Protein AF-A0A6N4RBB1-F1 (afdb_monomer)

Radius of gyration: 18.48 Å; Cα contacts (8 Å, |Δi|>4): 339; chains: 1; bounding box: 42×43×57 Å

Sequence (209 aa):
MWRVLALTVLVAGLLPVAWGQAQSQSKAVTEIETVIAAQKDKVGAILLQQQRSLADGCGTLAILMPSAVTVYEPLQMQSGKPVKGSWQVRYAVDACGMAQLRNIAMDVVNGNIALAEMVPGDTLTDRALQKDVLKSFDMAAEVAMPKCVGNPVIRETRVQIHPNGADDVWQELWIGRMCGRDVGQIVKFMPNAKGTTFRMSLPKATLAK

Structure (mmCIF, N/CA/C/O backbone):
data_AF-A0A6N4RBB1-F1
#
_entry.id   AF-A0A6N4RBB1-F1
#
loop_
_atom_site.group_PDB
_atom_site.id
_atom_site.type_symbol
_atom_site.label_atom_id
_atom_site.label_alt_id
_atom_site.label_comp_id
_atom_site.label_asym_id
_atom_site.label_entity_id
_atom_site.label_seq_id
_atom_site.pdbx_PDB_ins_code
_atom_site.Cartn_x
_atom_site.Cartn_y
_atom_site.Cartn_z
_atom_site.occupancy
_atom_site.B_iso_or_equiv
_atom_site.auth_seq_id
_atom_site.auth_comp_id
_atom_site.auth_asym_id
_atom_site.auth_atom_id
_atom_site.pdbx_PDB_model_num
ATOM 1 N N . MET A 1 1 ? 10.629 -18.645 23.504 1.00 31.22 1 MET A N 1
ATOM 2 C CA . MET A 1 1 ? 10.776 -17.290 24.082 1.00 31.22 1 MET A CA 1
ATOM 3 C C . MET A 1 1 ? 10.219 -16.277 23.087 1.00 31.22 1 MET A C 1
ATOM 5 O O . MET A 1 1 ? 10.915 -15.919 22.149 1.00 31.22 1 MET A O 1
ATOM 9 N N . TRP A 1 2 ? 8.954 -15.874 23.231 1.00 28.80 2 TRP A N 1
ATOM 10 C CA . TRP A 1 2 ? 8.370 -14.794 22.427 1.00 28.80 2 TRP A CA 1
ATOM 11 C C . TRP A 1 2 ? 8.743 -13.450 23.054 1.00 28.80 2 TRP A C 1
ATOM 13 O O . TRP A 1 2 ? 8.366 -13.171 24.189 1.00 28.80 2 TRP A O 1
ATOM 23 N N . ARG A 1 3 ? 9.516 -12.634 22.334 1.00 31.08 3 ARG A N 1
ATOM 24 C CA . ARG A 1 3 ? 9.723 -11.226 22.678 1.00 31.08 3 ARG A CA 1
ATOM 25 C C . ARG A 1 3 ? 8.557 -10.438 22.086 1.00 31.08 3 ARG A C 1
ATOM 27 O O . ARG A 1 3 ? 8.411 -10.401 20.869 1.00 31.08 3 ARG A O 1
ATOM 34 N N . VAL A 1 4 ? 7.733 -9.836 22.939 1.00 30.70 4 VAL A N 1
ATOM 35 C CA . VAL A 1 4 ? 6.752 -8.821 22.534 1.00 30.70 4 VAL A CA 1
ATOM 36 C C . VAL A 1 4 ? 7.553 -7.577 22.141 1.00 30.70 4 VAL A C 1
ATOM 38 O O . VAL A 1 4 ? 8.055 -6.863 23.004 1.00 30.70 4 VAL A O 1
ATOM 41 N N . LEU A 1 5 ? 7.771 -7.376 20.842 1.00 38.72 5 LEU A N 1
ATOM 42 C CA . LEU A 1 5 ? 8.307 -6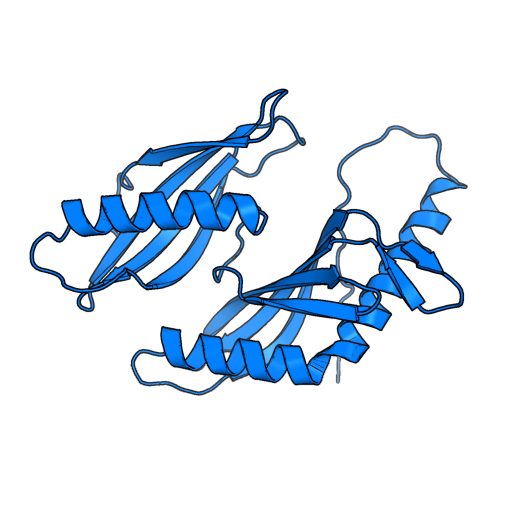.127 20.302 1.00 38.72 5 LEU A CA 1
ATOM 43 C C . LEU A 1 5 ? 7.133 -5.162 20.129 1.00 38.72 5 LEU A C 1
ATOM 45 O O . LEU A 1 5 ? 6.159 -5.489 19.454 1.00 38.72 5 LEU A O 1
ATOM 49 N N . ALA A 1 6 ? 7.215 -4.015 20.801 1.00 38.62 6 ALA A N 1
ATOM 50 C CA . ALA A 1 6 ? 6.197 -2.974 20.780 1.00 38.62 6 ALA A CA 1
ATOM 51 C C . ALA A 1 6 ? 5.963 -2.467 19.347 1.00 38.62 6 ALA A C 1
ATOM 53 O O . ALA A 1 6 ? 6.915 -2.170 18.626 1.00 38.62 6 ALA A O 1
ATOM 54 N N . LEU A 1 7 ? 4.693 -2.372 18.950 1.00 43.97 7 LEU A N 1
ATOM 55 C CA . LEU A 1 7 ? 4.271 -1.735 17.709 1.00 43.97 7 LEU A CA 1
ATOM 56 C C . LEU A 1 7 ? 4.562 -0.229 17.821 1.00 43.97 7 LEU A C 1
ATOM 58 O O . LEU A 1 7 ? 3.990 0.459 18.665 1.00 43.97 7 LEU A O 1
ATOM 62 N N . THR A 1 8 ? 5.471 0.294 17.000 1.00 44.62 8 THR A N 1
ATOM 63 C CA . THR A 1 8 ? 5.779 1.729 16.990 1.00 44.62 8 THR A CA 1
ATOM 64 C C . THR A 1 8 ? 4.749 2.461 16.133 1.00 44.62 8 THR A C 1
ATOM 66 O O . THR A 1 8 ? 4.789 2.391 14.906 1.00 44.62 8 THR A O 1
ATOM 69 N N . VAL A 1 9 ? 3.827 3.183 16.769 1.00 46.50 9 VAL A N 1
ATOM 70 C CA . VAL A 1 9 ? 2.926 4.126 16.091 1.00 46.50 9 VAL A CA 1
ATOM 71 C C . VAL A 1 9 ? 3.652 5.469 15.963 1.00 46.50 9 VAL A C 1
ATOM 73 O O . VAL A 1 9 ? 3.905 6.139 16.961 1.00 46.50 9 VAL A O 1
ATOM 76 N N . LEU A 1 10 ? 4.025 5.862 14.742 1.00 40.72 10 LEU A N 1
ATOM 77 C CA . LEU A 1 10 ? 4.606 7.179 14.454 1.00 40.72 10 LEU A CA 1
ATOM 78 C C . LEU A 1 10 ? 3.476 8.196 14.237 1.00 40.72 10 LEU A C 1
ATOM 80 O O . LEU A 1 10 ? 2.803 8.168 13.210 1.00 40.72 10 LEU A O 1
ATOM 84 N N . VAL A 1 11 ? 3.281 9.100 15.201 1.00 42.84 11 VAL A N 1
ATOM 85 C CA . VAL A 1 11 ? 2.416 10.284 15.071 1.00 42.84 11 VAL A CA 1
ATOM 86 C C . VAL A 1 11 ? 3.324 11.506 14.935 1.00 42.84 11 VAL A C 1
ATOM 88 O O . VAL A 1 11 ? 4.042 11.850 15.872 1.00 42.84 11 VAL A O 1
ATOM 91 N N . ALA A 1 12 ? 3.345 12.147 13.767 1.00 48.06 12 ALA A N 1
ATOM 92 C CA . ALA A 1 12 ? 4.183 13.318 13.526 1.00 48.06 12 ALA A CA 1
ATOM 93 C C . ALA A 1 12 ? 3.495 14.616 13.999 1.00 48.06 12 ALA A C 1
ATOM 95 O O . ALA A 1 12 ? 2.491 15.028 13.427 1.00 48.06 12 ALA A O 1
ATOM 96 N N . GLY A 1 13 ? 4.096 15.264 15.008 1.00 41.16 13 GLY A N 1
ATOM 97 C CA . GLY A 1 13 ? 4.007 16.705 15.295 1.00 41.16 13 GLY A CA 1
ATOM 98 C C . GLY A 1 13 ? 2.936 17.173 16.293 1.00 41.16 13 GLY A C 1
ATOM 99 O O . GLY A 1 13 ? 1.755 17.103 15.982 1.00 41.16 13 GLY A O 1
ATOM 100 N N . LEU A 1 14 ? 3.366 17.721 17.449 1.00 39.97 14 LEU A N 1
ATOM 101 C CA . LEU A 1 14 ? 2.859 18.951 18.107 1.00 39.97 14 LEU A CA 1
ATOM 102 C C . LEU A 1 14 ? 3.633 19.265 19.419 1.00 39.97 14 LEU A C 1
ATOM 104 O O . LEU A 1 14 ? 4.056 18.371 20.147 1.00 39.97 14 LEU A O 1
ATOM 108 N N . LEU A 1 15 ? 3.833 20.564 19.675 1.00 38.69 15 LEU A N 1
ATOM 109 C CA . LEU A 1 15 ? 4.527 21.210 20.809 1.00 38.69 15 LEU A CA 1
ATOM 110 C C . LEU A 1 15 ? 3.851 20.963 22.191 1.00 38.69 15 LEU A C 1
ATOM 112 O O . LEU A 1 15 ? 2.716 20.489 22.235 1.00 38.69 15 LEU A O 1
ATOM 116 N N . PRO A 1 16 ? 4.512 21.266 23.336 1.00 43.38 16 PRO A N 1
ATOM 117 C CA . PRO A 1 16 ? 4.163 20.707 24.645 1.00 43.38 16 PRO A CA 1
ATOM 118 C C . PRO A 1 16 ? 2.916 21.349 25.270 1.00 43.38 16 PRO A C 1
ATOM 120 O O . PRO A 1 16 ? 2.999 22.355 25.968 1.00 43.38 16 PRO A O 1
ATOM 123 N N . VAL A 1 17 ? 1.759 20.711 25.082 1.00 50.19 17 VAL A N 1
ATOM 124 C CA . VAL A 1 17 ? 0.552 20.904 25.906 1.00 50.19 17 VAL A CA 1
ATOM 125 C C . VAL A 1 17 ? -0.136 19.544 26.105 1.00 50.19 17 VAL A C 1
ATOM 127 O O . VAL A 1 17 ? -1.205 19.305 25.560 1.00 50.19 17 VAL A O 1
ATOM 130 N N . ALA A 1 18 ? 0.477 18.575 26.796 1.00 47.22 18 ALA A N 1
ATOM 131 C CA . ALA A 1 18 ? -0.032 17.200 26.683 1.00 47.22 18 ALA A CA 1
ATOM 132 C C . ALA A 1 18 ? 0.195 16.297 27.903 1.00 47.22 18 ALA A C 1
ATOM 134 O O . ALA A 1 18 ? 1.038 15.410 27.877 1.00 47.22 18 ALA A O 1
ATOM 135 N N . TRP A 1 19 ? -0.648 16.434 28.930 1.00 50.22 19 TRP A N 1
ATOM 136 C CA . TRP A 1 19 ? -0.983 15.281 29.789 1.00 50.22 19 TRP A CA 1
ATOM 137 C C . TRP A 1 19 ? -2.343 14.663 29.413 1.00 50.22 19 TRP A C 1
ATOM 139 O O . TRP A 1 19 ? -2.537 13.465 29.582 1.00 50.22 19 TRP A O 1
ATOM 149 N N . GLY A 1 20 ? -3.257 15.433 28.802 1.00 45.34 20 GLY A N 1
ATOM 150 C CA . GLY A 1 20 ? -4.562 14.930 28.340 1.00 45.34 20 GLY A CA 1
ATOM 151 C C . GLY A 1 20 ? -4.555 14.243 26.964 1.00 45.34 20 GLY A C 1
ATOM 152 O O . GLY A 1 20 ? -5.362 13.352 26.723 1.00 45.34 20 GLY A O 1
ATOM 153 N N . GLN A 1 21 ? -3.638 14.609 26.059 1.00 53.00 21 GLN A N 1
ATOM 154 C CA . GLN A 1 21 ? -3.610 14.066 24.687 1.00 53.00 21 GLN A CA 1
ATOM 155 C C . GLN A 1 21 ? -2.927 12.692 24.579 1.00 53.00 21 GLN A C 1
ATOM 157 O O . GLN A 1 21 ? -3.218 11.933 23.657 1.00 53.00 21 GLN A O 1
ATOM 162 N N . ALA A 1 22 ? -2.074 12.326 25.541 1.00 53.75 22 ALA A N 1
ATOM 163 C CA . ALA A 1 22 ? -1.422 11.016 25.554 1.00 53.75 22 ALA A CA 1
ATOM 164 C C . ALA A 1 22 ? -2.418 9.870 25.835 1.00 53.75 22 ALA A C 1
ATOM 166 O O . ALA A 1 22 ? -2.282 8.777 25.287 1.00 53.75 22 ALA A O 1
ATOM 167 N N . GLN A 1 23 ? -3.451 10.118 26.653 1.00 60.72 23 GLN A N 1
ATOM 168 C CA . GLN A 1 23 ? -4.452 9.102 27.010 1.00 60.72 23 GLN A CA 1
ATOM 169 C C . GLN A 1 23 ? -5.459 8.817 25.885 1.00 60.72 23 GLN A C 1
ATOM 171 O O . GLN A 1 23 ? -5.934 7.690 25.759 1.00 60.72 23 GLN A O 1
ATOM 176 N N . SER A 1 24 ? -5.800 9.808 25.056 1.00 59.44 24 SER A N 1
ATOM 177 C CA . SER A 1 24 ? -6.740 9.598 23.946 1.00 59.44 24 SER A CA 1
ATOM 178 C C . SER A 1 24 ? -6.098 8.844 22.780 1.00 59.44 24 SER A C 1
ATOM 180 O O . SER A 1 24 ? -6.743 7.980 22.186 1.00 59.44 24 SER A O 1
ATOM 182 N N . GLN A 1 25 ? -4.818 9.108 22.494 1.00 65.25 25 GLN A N 1
ATOM 183 C CA . GLN A 1 25 ? -4.072 8.389 21.459 1.00 65.25 25 GLN A CA 1
ATOM 184 C C . GLN A 1 25 ? -3.868 6.912 21.815 1.00 65.25 25 GLN A C 1
ATOM 186 O O . GLN A 1 25 ? -4.078 6.051 20.962 1.00 65.25 25 GLN A O 1
ATOM 191 N N . SER A 1 26 ? -3.541 6.589 23.072 1.00 74.00 26 SER A N 1
ATOM 192 C CA . SER A 1 26 ? -3.346 5.192 23.489 1.00 74.00 26 SER A CA 1
ATOM 193 C C . SER A 1 26 ? -4.631 4.364 23.397 1.00 74.00 26 SER A C 1
ATOM 195 O O . SER A 1 26 ? -4.599 3.208 22.968 1.00 74.00 26 SER A O 1
ATOM 197 N N . LYS A 1 27 ? -5.783 4.965 23.728 1.00 84.00 27 LYS A N 1
ATOM 198 C CA . LYS A 1 27 ? -7.086 4.306 23.599 1.00 84.00 27 LYS A CA 1
ATOM 199 C C . LYS A 1 27 ? -7.422 3.983 22.140 1.00 84.00 27 LYS A C 1
ATOM 201 O O . LYS A 1 27 ? -7.767 2.843 21.848 1.00 84.00 27 LYS A O 1
ATOM 206 N N . ALA A 1 28 ? -7.284 4.953 21.234 1.00 83.69 28 ALA A N 1
ATOM 207 C CA . ALA A 1 28 ? -7.591 4.753 19.815 1.00 83.69 28 ALA A CA 1
ATOM 208 C C . ALA A 1 28 ? -6.707 3.665 19.178 1.00 83.69 28 ALA A C 1
ATOM 210 O O . ALA A 1 28 ? -7.202 2.829 18.425 1.00 83.69 28 ALA A O 1
ATOM 211 N N . VAL A 1 29 ? -5.416 3.632 19.527 1.00 85.19 29 VAL A N 1
ATOM 212 C CA . VAL A 1 29 ? -4.492 2.577 19.079 1.00 85.19 29 VAL A CA 1
ATOM 213 C C . VAL A 1 29 ? -4.941 1.205 19.587 1.00 85.19 29 VAL A C 1
ATOM 215 O O . VAL A 1 29 ? -5.052 0.276 18.793 1.00 85.19 29 VAL A O 1
ATOM 218 N N . THR A 1 30 ? -5.292 1.090 20.871 1.00 89.88 30 THR A N 1
ATOM 219 C CA . THR A 1 30 ? -5.755 -0.177 21.470 1.00 89.88 30 THR A CA 1
ATOM 220 C C . THR A 1 30 ? -7.043 -0.692 20.806 1.00 89.88 30 THR A C 1
ATOM 222 O O . THR A 1 30 ? -7.205 -1.892 20.568 1.00 89.88 30 THR A O 1
ATOM 225 N N . GLU A 1 31 ? -7.977 0.206 20.477 1.00 93.69 31 GLU A N 1
ATOM 226 C CA . GLU A 1 31 ? -9.211 -0.149 19.767 1.00 93.69 31 GLU A CA 1
ATOM 227 C C . GLU A 1 31 ? -8.918 -0.639 18.342 1.00 93.69 31 GLU A C 1
ATOM 229 O O . GLU A 1 31 ? -9.445 -1.677 17.934 1.00 93.69 31 GLU A O 1
ATOM 234 N N . ILE A 1 32 ? -8.027 0.038 17.609 1.00 94.38 32 ILE A N 1
ATOM 235 C CA . ILE A 1 32 ? -7.599 -0.396 16.273 1.00 94.38 32 ILE A CA 1
ATOM 236 C C . ILE A 1 32 ? -6.919 -1.768 16.342 1.00 94.38 32 ILE A C 1
ATOM 238 O O . ILE A 1 32 ? -7.273 -2.658 15.572 1.00 94.38 32 ILE A O 1
ATOM 242 N N . GLU A 1 33 ? -6.002 -1.986 17.285 1.00 93.81 33 GLU A N 1
ATOM 243 C CA . GLU A 1 33 ? -5.345 -3.284 17.486 1.00 93.81 33 GLU A CA 1
ATOM 244 C C . GLU A 1 33 ? -6.357 -4.404 17.760 1.00 93.81 33 GLU A C 1
ATOM 246 O O . GLU A 1 33 ? -6.250 -5.494 17.192 1.00 93.81 33 GLU A O 1
ATOM 251 N N . THR A 1 34 ? -7.388 -4.122 18.563 1.00 94.56 34 THR A N 1
ATOM 252 C CA . THR A 1 34 ? -8.478 -5.068 18.841 1.00 94.56 34 THR A CA 1
ATOM 253 C C . THR A 1 34 ? -9.256 -5.413 17.569 1.00 94.56 34 THR A C 1
ATOM 255 O O . THR A 1 34 ? -9.521 -6.587 17.295 1.00 94.56 34 THR A O 1
ATOM 258 N N . VAL A 1 35 ? -9.591 -4.409 16.751 1.00 95.88 35 VAL A N 1
ATOM 259 C CA . VAL A 1 35 ? -10.280 -4.617 15.470 1.00 95.88 35 VAL A CA 1
ATOM 260 C C . VAL A 1 35 ? -9.410 -5.418 14.495 1.00 95.88 35 VAL A C 1
ATOM 262 O O . VAL A 1 35 ? -9.910 -6.347 13.859 1.00 95.88 35 VAL A O 1
ATOM 265 N N . ILE A 1 36 ? -8.111 -5.115 14.409 1.00 95.75 36 ILE A N 1
ATOM 266 C CA . ILE A 1 36 ? -7.146 -5.837 13.566 1.00 95.75 36 ILE A CA 1
ATOM 267 C C . ILE A 1 36 ? -7.064 -7.306 13.983 1.00 95.75 36 ILE A C 1
ATOM 269 O O . ILE A 1 36 ? -7.153 -8.193 13.130 1.00 95.75 36 ILE A O 1
ATOM 273 N N . ALA A 1 37 ? -6.932 -7.579 15.284 1.00 95.19 37 ALA A N 1
ATOM 274 C CA . ALA A 1 37 ? -6.866 -8.939 15.811 1.00 95.19 37 ALA A CA 1
ATOM 275 C C . ALA A 1 37 ? -8.120 -9.750 15.446 1.00 95.19 37 ALA A C 1
ATOM 277 O O . ALA A 1 37 ? -8.009 -10.909 15.042 1.00 95.19 37 ALA A O 1
ATOM 278 N N . ALA A 1 38 ? -9.300 -9.123 15.491 1.00 96.19 38 ALA A N 1
ATOM 279 C CA . ALA A 1 38 ? -10.562 -9.749 15.102 1.00 96.19 38 ALA A CA 1
ATOM 280 C C . ALA A 1 38 ? -10.665 -10.075 13.596 1.00 96.19 38 ALA A C 1
ATOM 282 O O . ALA A 1 38 ? -11.499 -10.892 13.210 1.00 96.19 38 ALA A O 1
ATOM 283 N N . GLN A 1 39 ? -9.839 -9.467 12.732 1.00 96.94 39 GLN A N 1
ATOM 284 C CA . GLN A 1 39 ? -9.819 -9.743 11.286 1.00 96.94 39 GLN A CA 1
ATOM 285 C C . GLN A 1 39 ? -8.698 -10.703 10.846 1.00 96.94 39 GLN A C 1
ATOM 287 O O . GLN A 1 39 ? -8.537 -10.924 9.642 1.00 96.94 39 GLN A O 1
ATOM 292 N N . LYS A 1 40 ? -7.932 -11.288 11.779 1.00 95.69 40 LYS A N 1
ATOM 293 C CA . LYS A 1 40 ? -6.716 -12.070 11.484 1.00 95.69 40 LYS A CA 1
ATOM 294 C C . LYS A 1 40 ? -6.904 -13.137 10.400 1.00 95.69 40 LYS A C 1
ATOM 296 O O . LYS A 1 40 ? -6.085 -13.209 9.487 1.00 95.69 40 LYS A O 1
ATOM 301 N N . ASP A 1 41 ? -7.974 -13.926 10.461 1.00 95.56 41 ASP A N 1
ATOM 302 C CA . ASP A 1 41 ? -8.188 -15.025 9.509 1.00 95.56 41 ASP A CA 1
ATOM 303 C C . ASP A 1 41 ? -8.477 -14.517 8.090 1.00 95.56 41 ASP A C 1
ATOM 305 O O . ASP A 1 41 ? -7.935 -15.034 7.111 1.00 95.56 41 ASP A O 1
ATOM 309 N N . LYS A 1 42 ? -9.275 -13.447 7.965 1.00 96.88 42 LYS A N 1
ATOM 310 C CA . LYS A 1 42 ? -9.572 -12.824 6.666 1.00 96.88 42 LYS A CA 1
ATOM 311 C C . LYS A 1 42 ? -8.332 -12.170 6.064 1.00 96.88 42 LYS A C 1
ATOM 313 O O . LYS A 1 42 ? -8.085 -12.317 4.871 1.00 96.88 42 LYS A O 1
ATOM 318 N N . VAL A 1 43 ? -7.539 -11.486 6.892 1.00 96.94 43 VAL A N 1
ATOM 319 C CA . VAL A 1 43 ? -6.230 -10.956 6.488 1.00 96.94 43 VAL A CA 1
ATOM 320 C C . VAL A 1 43 ? -5.332 -12.091 6.000 1.00 96.94 43 VAL A C 1
ATOM 322 O O . VAL A 1 43 ? -4.734 -11.975 4.935 1.00 96.94 43 VAL A O 1
ATOM 325 N N . GLY A 1 44 ? -5.292 -13.210 6.729 1.00 95.12 44 GLY A N 1
ATOM 326 C CA . GLY A 1 44 ? -4.563 -14.414 6.337 1.00 95.12 44 GLY A CA 1
ATOM 327 C C . GLY A 1 44 ? -4.923 -14.904 4.938 1.00 95.12 44 GLY A C 1
ATOM 328 O O . GLY A 1 44 ? -4.037 -15.134 4.115 1.00 95.12 44 GLY A O 1
ATOM 329 N N . ALA A 1 45 ? -6.220 -14.998 4.649 1.00 95.50 45 ALA A N 1
ATOM 330 C CA . ALA A 1 45 ? -6.715 -15.411 3.341 1.00 95.50 45 ALA A CA 1
ATOM 331 C C . ALA A 1 45 ? -6.325 -14.430 2.220 1.00 95.50 45 ALA A C 1
ATOM 333 O O . ALA A 1 45 ? -5.870 -14.871 1.164 1.00 95.50 45 ALA A O 1
ATOM 334 N N . ILE A 1 46 ? -6.454 -13.116 2.450 1.00 96.19 46 ILE A N 1
ATOM 335 C CA . ILE A 1 46 ? -6.081 -12.088 1.462 1.00 96.19 46 ILE A CA 1
ATOM 336 C C . ILE A 1 46 ? -4.581 -12.135 1.178 1.00 96.19 46 ILE A C 1
ATOM 338 O O . ILE A 1 46 ? -4.181 -12.189 0.019 1.00 96.19 46 ILE A O 1
ATOM 342 N N . LEU A 1 47 ? -3.746 -12.173 2.218 1.00 95.12 47 LEU A N 1
ATOM 343 C CA . LEU A 1 47 ? -2.296 -12.198 2.045 1.00 95.12 47 LEU A CA 1
ATOM 344 C C . LEU A 1 47 ? -1.824 -13.477 1.349 1.00 95.12 47 LEU A C 1
ATOM 346 O O . LEU A 1 47 ? -0.924 -13.420 0.514 1.00 95.12 47 LEU A O 1
ATOM 350 N N . LEU A 1 48 ? -2.448 -14.624 1.632 1.00 93.12 48 LEU A N 1
ATOM 351 C CA . LEU A 1 48 ? -2.155 -15.867 0.921 1.00 93.12 48 LEU A CA 1
ATOM 352 C C . LEU A 1 48 ? -2.562 -15.786 -0.558 1.00 93.12 48 LEU A C 1
ATOM 354 O O . LEU A 1 48 ? -1.831 -16.272 -1.420 1.00 93.12 48 LEU A O 1
ATOM 358 N N . GLN A 1 49 ? -3.704 -15.165 -0.863 1.00 93.06 49 GLN A N 1
ATOM 359 C CA . GLN A 1 49 ? -4.140 -14.942 -2.241 1.00 93.06 49 GLN A CA 1
ATOM 360 C C . GLN A 1 49 ? -3.186 -14.000 -2.989 1.00 93.06 49 GLN A C 1
ATOM 362 O O . GLN A 1 49 ? -2.776 -14.316 -4.105 1.00 93.06 49 GLN A O 1
ATOM 367 N N . GLN A 1 50 ? -2.776 -12.900 -2.354 1.00 92.94 50 GLN A N 1
ATOM 368 C CA . GLN A 1 50 ? -1.757 -11.989 -2.874 1.00 92.94 50 GLN A CA 1
ATOM 369 C C . GLN A 1 50 ? -0.423 -12.714 -3.089 1.00 92.94 50 GLN A C 1
ATOM 371 O O . GLN A 1 50 ? 0.224 -12.544 -4.116 1.00 92.94 50 GLN A O 1
ATOM 376 N N . GLN A 1 51 ? -0.003 -13.579 -2.162 1.00 92.38 51 GLN A N 1
ATOM 377 C CA . GLN A 1 51 ? 1.215 -14.358 -2.364 1.00 92.38 51 GLN A CA 1
ATOM 378 C C . GLN A 1 51 ? 1.117 -15.197 -3.637 1.00 92.38 51 GLN A C 1
ATOM 380 O O . GLN A 1 51 ? 2.041 -15.175 -4.438 1.00 92.38 51 GLN A O 1
ATOM 385 N N . ARG A 1 52 ? -0.005 -15.885 -3.871 1.00 89.94 52 ARG A N 1
ATOM 386 C CA . ARG A 1 52 ? -0.193 -16.707 -5.077 1.00 89.94 52 ARG A CA 1
ATOM 387 C C . ARG A 1 52 ? -0.100 -15.900 -6.374 1.00 89.94 52 ARG A C 1
ATOM 389 O O . ARG A 1 52 ? 0.415 -16.439 -7.348 1.00 89.94 52 ARG A O 1
ATOM 396 N N . SER A 1 53 ? -0.558 -14.646 -6.397 1.00 86.62 53 SER A N 1
ATOM 397 C CA . SER A 1 53 ? -0.439 -13.788 -7.587 1.00 86.62 53 SER A CA 1
ATOM 398 C C . SER A 1 53 ? 0.991 -13.275 -7.808 1.00 86.62 53 SER A C 1
ATOM 400 O O . SER A 1 53 ? 1.403 -13.095 -8.951 1.00 86.62 53 SER A O 1
ATOM 402 N N . LEU A 1 54 ? 1.766 -13.093 -6.734 1.00 86.56 54 LEU A N 1
ATOM 403 C CA . LEU A 1 54 ? 3.152 -12.599 -6.767 1.00 86.56 54 LEU A CA 1
ATOM 404 C C . LEU A 1 54 ? 4.222 -13.692 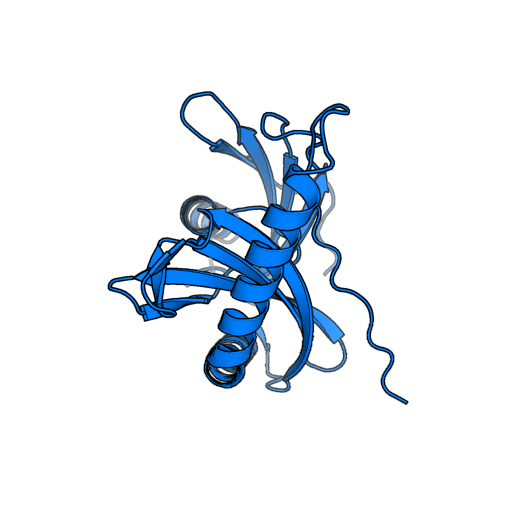-6.921 1.00 86.56 54 LEU A C 1
ATOM 406 O O . LEU A 1 54 ? 5.392 -13.385 -7.170 1.00 86.56 54 LEU A O 1
ATOM 410 N N . ALA A 1 55 ? 3.844 -14.945 -6.681 1.00 71.56 55 ALA A N 1
ATOM 411 C CA . ALA A 1 55 ? 4.731 -16.012 -6.235 1.00 71.56 55 ALA A CA 1
ATOM 412 C C . ALA A 1 55 ? 5.746 -16.561 -7.246 1.00 71.56 55 ALA A C 1
ATOM 414 O O . ALA A 1 55 ? 6.616 -17.311 -6.816 1.00 71.56 55 ALA A O 1
ATOM 415 N N . ASP A 1 56 ? 5.647 -16.287 -8.550 1.00 71.25 56 ASP A N 1
ATOM 416 C CA . ASP A 1 56 ? 6.465 -16.945 -9.597 1.00 71.25 56 ASP A CA 1
ATOM 417 C C . ASP A 1 56 ? 6.671 -18.470 -9.373 1.00 71.25 56 ASP A C 1
ATOM 419 O O . ASP A 1 56 ? 7.727 -19.021 -9.675 1.00 71.25 56 ASP A O 1
ATOM 423 N N . GLY A 1 57 ? 5.676 -19.163 -8.798 1.00 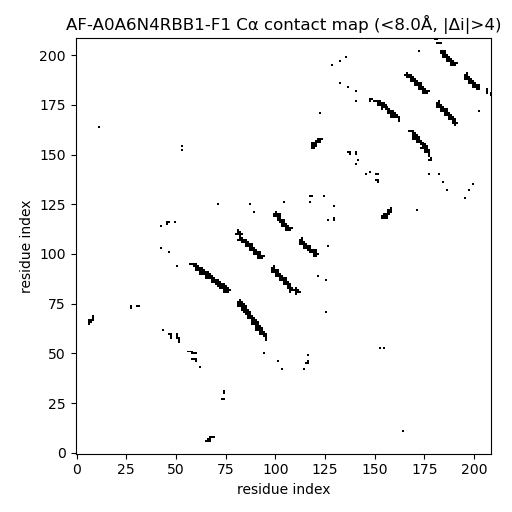70.75 57 GLY A N 1
ATOM 424 C CA . GLY A 1 57 ? 5.734 -20.598 -8.481 1.00 70.75 57 GLY A CA 1
ATOM 425 C C . GLY A 1 57 ? 5.909 -20.981 -7.002 1.00 70.75 57 GLY A C 1
ATOM 426 O O . GLY A 1 57 ? 5.754 -22.157 -6.681 1.00 70.75 57 GLY A O 1
ATOM 427 N N . CYS A 1 58 ? 6.150 -20.043 -6.080 1.00 79.12 58 CYS A N 1
ATOM 428 C CA . CYS A 1 58 ? 6.258 -20.332 -4.644 1.00 79.12 58 CYS A CA 1
ATOM 429 C C . CYS A 1 58 ? 5.068 -19.815 -3.802 1.00 79.12 58 CYS A C 1
ATOM 431 O O . CYS A 1 58 ? 4.947 -18.635 -3.477 1.00 79.12 58 CYS A O 1
ATOM 433 N N . GLY A 1 59 ? 4.186 -20.730 -3.393 1.00 83.12 59 GLY A N 1
ATOM 434 C CA . GLY A 1 59 ? 2.958 -20.410 -2.652 1.00 83.12 59 GLY A CA 1
ATOM 435 C C . GLY A 1 59 ? 3.085 -20.321 -1.126 1.00 83.12 59 GLY A C 1
ATOM 436 O O . GLY A 1 59 ? 2.053 -20.283 -0.457 1.00 83.12 59 GLY A O 1
ATOM 437 N N . THR A 1 60 ? 4.295 -20.349 -0.557 1.00 89.56 60 THR A N 1
ATOM 438 C CA . THR A 1 60 ? 4.476 -20.329 0.903 1.00 89.56 60 THR A CA 1
ATOM 439 C C . THR A 1 60 ? 4.402 -18.908 1.453 1.00 89.56 60 THR A C 1
ATOM 441 O O . THR A 1 60 ? 4.981 -17.972 0.903 1.00 89.56 60 THR A O 1
ATOM 444 N N . LEU A 1 61 ? 3.676 -18.752 2.559 1.00 93.19 61 LEU A N 1
ATOM 445 C CA . LEU A 1 61 ? 3.550 -17.495 3.281 1.00 93.19 61 LEU A CA 1
ATOM 446 C C . LEU A 1 61 ? 3.395 -17.781 4.773 1.00 93.19 61 LEU A C 1
ATOM 448 O O . LEU A 1 61 ? 2.479 -18.501 5.172 1.00 93.19 61 LEU A O 1
ATOM 452 N N . ALA A 1 62 ? 4.237 -17.166 5.594 1.00 93.88 62 ALA A N 1
ATOM 453 C CA . ALA A 1 62 ? 4.035 -17.071 7.029 1.00 93.88 62 ALA A CA 1
ATOM 454 C C . ALA A 1 62 ? 3.867 -15.601 7.423 1.00 93.88 62 ALA A C 1
ATOM 456 O O . ALA A 1 62 ? 4.731 -14.763 7.167 1.00 93.88 62 ALA A O 1
ATOM 457 N N . ILE A 1 63 ? 2.743 -15.280 8.061 1.00 91.56 63 ILE A N 1
ATOM 458 C CA . ILE A 1 63 ? 2.515 -13.947 8.624 1.00 91.56 63 ILE A CA 1
ATOM 459 C C . ILE A 1 63 ? 3.245 -13.891 9.958 1.00 91.56 63 ILE A C 1
ATOM 461 O O . ILE A 1 63 ? 2.899 -14.633 10.877 1.00 91.56 63 ILE A O 1
ATOM 465 N N . LEU A 1 64 ? 4.249 -13.022 10.058 1.00 88.25 64 LEU A N 1
ATOM 466 C CA . LEU A 1 64 ? 5.061 -12.904 11.264 1.00 88.25 64 LEU A CA 1
ATOM 467 C C . LEU A 1 64 ? 4.328 -12.043 12.292 1.00 88.25 64 LEU A C 1
ATOM 469 O O . LEU A 1 64 ? 3.996 -12.514 13.377 1.00 88.25 64 LEU A O 1
ATOM 473 N N . MET A 1 65 ? 4.038 -10.790 11.932 1.00 84.75 65 MET A N 1
ATOM 474 C CA . MET A 1 65 ? 3.328 -9.838 12.790 1.00 84.75 65 MET A CA 1
ATOM 475 C C . MET A 1 65 ? 2.883 -8.586 12.016 1.00 84.75 65 MET A C 1
ATOM 477 O O . MET A 1 65 ? 3.502 -8.247 11.000 1.00 84.75 65 MET A O 1
ATOM 481 N N . PRO A 1 66 ? 1.855 -7.858 12.498 1.00 90.19 66 PRO A N 1
ATOM 482 C CA . PRO A 1 66 ? 1.675 -6.455 12.139 1.00 90.19 66 PRO A CA 1
ATOM 483 C C . PRO A 1 66 ? 2.948 -5.681 12.506 1.00 90.19 66 PRO A C 1
ATOM 485 O O . PRO A 1 66 ? 3.449 -5.814 13.622 1.00 90.19 66 PRO A O 1
ATOM 488 N N . SER A 1 67 ? 3.490 -4.913 11.568 1.00 91.50 67 SER A N 1
ATOM 489 C CA . SER A 1 67 ? 4.713 -4.129 11.757 1.00 91.50 67 SER A CA 1
ATOM 490 C C . SER A 1 67 ? 4.453 -2.630 11.860 1.00 91.50 67 SER A C 1
ATOM 492 O O . SER A 1 67 ? 5.218 -1.934 12.521 1.00 91.50 67 SER A O 1
ATOM 494 N N . ALA A 1 68 ? 3.384 -2.130 11.236 1.00 93.56 68 ALA A N 1
ATOM 495 C CA . ALA A 1 68 ? 2.981 -0.731 11.323 1.00 93.56 68 ALA A CA 1
ATOM 496 C C . ALA A 1 68 ? 1.481 -0.560 11.052 1.00 93.56 68 ALA A C 1
ATOM 498 O O . ALA A 1 68 ? 0.872 -1.357 10.335 1.00 93.56 68 ALA A O 1
ATOM 499 N N . VAL A 1 69 ? 0.908 0.514 11.594 1.00 94.75 69 VAL A N 1
ATOM 500 C CA . VAL A 1 69 ? -0.460 0.961 11.311 1.00 94.75 69 VAL A CA 1
ATOM 501 C C . VAL A 1 69 ? -0.415 2.434 10.923 1.00 94.75 69 VAL A C 1
ATOM 503 O O . VAL A 1 69 ? 0.187 3.242 11.628 1.00 94.75 69 VAL A O 1
ATOM 506 N N . THR A 1 70 ? -1.068 2.778 9.817 1.00 93.00 70 THR A N 1
ATOM 507 C CA . THR A 1 70 ? -1.227 4.158 9.349 1.00 93.00 70 THR A CA 1
ATOM 508 C C . THR A 1 70 ? -2.707 4.499 9.345 1.00 93.00 70 THR A C 1
ATOM 510 O O . THR A 1 70 ? -3.484 3.868 8.637 1.00 93.00 70 THR A O 1
ATOM 513 N N . VAL A 1 71 ? -3.106 5.480 10.152 1.00 93.81 71 VAL A N 1
ATOM 514 C CA . VAL A 1 71 ? -4.507 5.899 10.283 1.00 93.81 71 VAL A CA 1
ATOM 515 C C . VAL A 1 71 ? -4.774 7.056 9.328 1.00 93.81 71 VAL A C 1
ATOM 517 O O . VAL A 1 71 ? -4.167 8.114 9.471 1.00 93.81 71 VAL A O 1
ATOM 520 N N . TYR A 1 72 ? -5.688 6.859 8.379 1.00 90.94 72 TYR A N 1
ATOM 521 C CA . TYR A 1 72 ? -6.136 7.907 7.453 1.00 90.94 72 TYR A CA 1
ATOM 522 C C . TYR A 1 72 ? -7.361 8.635 7.997 1.00 90.94 72 TYR A C 1
ATOM 524 O O . TYR A 1 72 ? -7.459 9.856 7.921 1.00 90.94 72 TYR A O 1
ATOM 532 N N . GLU A 1 73 ? -8.280 7.882 8.598 1.00 93.00 73 GLU A N 1
ATOM 533 C CA . GLU A 1 73 ? -9.458 8.407 9.265 1.00 93.00 73 GLU A CA 1
ATOM 534 C C . GLU A 1 73 ? -9.601 7.760 10.651 1.00 93.00 73 GLU A C 1
ATOM 536 O O . GLU A 1 73 ? -9.593 6.527 10.743 1.00 93.00 73 GLU A O 1
ATOM 541 N N . PRO A 1 74 ? -9.741 8.555 11.732 1.00 94.44 74 PRO A N 1
ATOM 542 C CA . PRO A 1 74 ? -9.843 8.023 13.085 1.00 94.44 74 PRO A CA 1
ATOM 543 C C . PRO A 1 74 ? -10.975 7.006 13.236 1.00 94.44 74 PRO A C 1
ATOM 545 O O . PRO A 1 74 ? -12.100 7.242 12.786 1.00 94.44 74 PRO A O 1
ATOM 548 N N . LEU A 1 75 ? -10.684 5.905 13.933 1.00 95.75 75 LEU A N 1
ATOM 549 C CA . LEU A 1 75 ? -11.689 4.922 14.313 1.00 95.7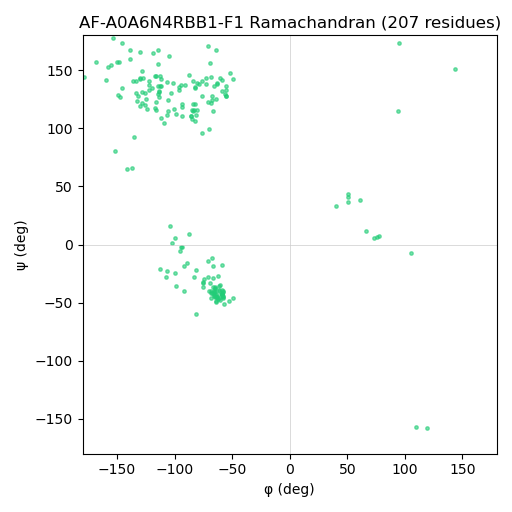5 75 LEU A CA 1
ATOM 550 C C . LEU A 1 75 ? -12.694 5.565 15.276 1.00 95.75 75 LEU A C 1
ATOM 552 O O . LEU A 1 75 ? -12.321 6.105 16.316 1.00 95.75 75 LEU A O 1
ATOM 556 N N . GLN A 1 76 ? -13.975 5.495 14.930 1.00 95.56 76 GLN A N 1
ATOM 557 C CA . GLN A 1 76 ? -15.071 5.900 15.801 1.00 95.56 76 GLN A CA 1
ATOM 558 C C . GLN A 1 76 ? -15.892 4.678 16.177 1.00 95.56 76 GLN A C 1
ATOM 560 O O . GLN A 1 76 ? -16.292 3.888 15.317 1.00 95.56 76 GLN A O 1
ATOM 565 N N . MET A 1 77 ? -16.172 4.562 17.471 1.00 95.00 77 MET A N 1
ATOM 566 C CA . MET A 1 77 ? -16.918 3.456 18.052 1.00 95.00 77 MET A CA 1
ATOM 567 C C . MET A 1 77 ? -18.262 3.955 18.584 1.00 95.00 77 MET A C 1
ATOM 569 O O . MET A 1 77 ? -18.327 4.968 19.279 1.00 95.00 77 MET A O 1
ATOM 573 N N . GLN A 1 78 ? -19.332 3.209 18.320 1.00 95.56 78 GLN A N 1
ATOM 574 C CA . GLN A 1 78 ? -20.646 3.421 18.922 1.00 95.56 78 GLN A CA 1
ATOM 575 C C . GLN A 1 78 ? -21.132 2.100 19.511 1.00 95.56 78 GLN A C 1
ATOM 577 O O . GLN A 1 78 ? -21.218 1.092 18.811 1.00 95.56 78 GLN A O 1
ATOM 582 N N . SER A 1 79 ? -21.409 2.086 20.817 1.00 93.75 79 SER A N 1
ATOM 583 C CA . SER A 1 79 ? -21.850 0.880 21.537 1.00 93.75 79 SER A CA 1
ATOM 584 C C . SER A 1 79 ? -20.939 -0.336 21.297 1.00 93.75 79 SER A C 1
ATOM 586 O O . SER A 1 79 ? -21.411 -1.452 21.088 1.00 93.75 79 SER A O 1
ATOM 588 N N . GLY A 1 80 ? -19.621 -0.104 21.277 1.00 90.69 80 GLY A N 1
ATOM 589 C CA . GLY A 1 80 ? -18.608 -1.143 21.059 1.00 90.69 80 GLY A CA 1
ATOM 590 C C . GLY A 1 80 ? -18.458 -1.621 19.610 1.00 90.69 80 GLY A C 1
ATOM 591 O O . GLY A 1 80 ? -17.706 -2.560 19.371 1.00 90.69 80 GLY A O 1
ATOM 592 N N . LYS A 1 81 ? -19.136 -0.994 18.640 1.00 93.69 81 LYS A N 1
ATOM 593 C CA . LYS A 1 81 ? -19.027 -1.323 17.212 1.00 93.69 81 LYS A CA 1
ATOM 594 C C . LYS A 1 81 ? -18.358 -0.194 16.426 1.00 93.69 81 LYS A C 1
ATOM 596 O O . LYS A 1 81 ? -18.650 0.969 16.707 1.00 93.69 81 LYS A O 1
ATOM 601 N N . PRO A 1 82 ? -17.517 -0.510 15.426 1.00 95.62 82 PRO A N 1
ATOM 602 C CA . PRO A 1 82 ? -16.944 0.500 14.548 1.00 95.62 82 PRO A CA 1
ATOM 603 C C . PRO A 1 82 ? -18.046 1.112 13.679 1.00 95.62 82 PRO A C 1
ATOM 605 O O . PRO A 1 82 ? -18.793 0.389 13.025 1.00 95.62 82 PRO A O 1
ATOM 608 N N . VAL A 1 83 ? -18.149 2.440 13.662 1.00 97.38 83 VAL A N 1
ATOM 609 C CA . VAL A 1 83 ? -19.100 3.174 12.801 1.00 97.38 83 VAL A CA 1
ATOM 610 C C . VAL A 1 83 ? -18.411 3.996 11.721 1.00 97.38 83 VAL A C 1
ATOM 612 O O . VAL A 1 83 ? -19.035 4.317 10.713 1.00 97.38 83 VAL A O 1
ATOM 615 N N . LYS A 1 84 ? -17.128 4.314 11.912 1.00 97.62 84 LYS A N 1
ATOM 616 C CA . LYS A 1 84 ? -16.325 5.106 10.982 1.00 97.62 84 LYS A CA 1
ATOM 617 C C . LYS A 1 84 ? -14.834 4.841 11.203 1.00 97.62 84 LYS A C 1
ATOM 619 O O . LYS A 1 84 ? -14.453 4.488 12.317 1.00 97.62 84 LYS A O 1
ATOM 624 N N . GLY A 1 85 ? -14.014 5.005 10.172 1.00 96.44 85 GLY A N 1
ATOM 625 C CA . GLY A 1 85 ? -12.563 4.852 10.251 1.00 96.44 85 GLY A CA 1
ATOM 626 C C . GLY A 1 85 ? -11.979 4.226 8.991 1.00 96.44 85 GLY A C 1
ATOM 627 O O . GLY A 1 85 ? -12.640 3.437 8.314 1.00 96.44 85 GLY A O 1
ATOM 628 N N . SER A 1 86 ? -10.728 4.571 8.706 1.00 96.81 86 SER A N 1
ATOM 629 C CA . SER A 1 86 ? -9.946 4.012 7.604 1.00 96.81 86 SER A CA 1
ATOM 630 C C . SER A 1 86 ? -8.472 3.996 7.988 1.00 96.81 86 SER A C 1
ATOM 632 O O . SER A 1 86 ? -7.924 5.000 8.455 1.00 96.81 86 SER A O 1
ATOM 634 N N . TRP A 1 87 ? -7.825 2.847 7.837 1.00 97.00 87 TRP A N 1
ATOM 635 C CA . TRP A 1 87 ? -6.410 2.681 8.152 1.00 97.00 87 TRP A CA 1
ATOM 636 C C . TRP A 1 87 ? -5.767 1.611 7.274 1.00 97.00 87 TRP A C 1
ATOM 638 O O . TRP A 1 87 ? -6.424 0.705 6.765 1.00 97.00 87 TRP A O 1
ATOM 648 N N . GLN A 1 88 ? -4.452 1.699 7.121 1.00 96.94 88 GLN A N 1
ATOM 649 C CA . GLN A 1 88 ? -3.619 0.651 6.550 1.00 96.94 88 GLN A CA 1
ATOM 650 C C . GLN A 1 88 ? -2.917 -0.105 7.673 1.00 96.94 88 GLN A C 1
ATOM 652 O O . GLN A 1 88 ? -2.399 0.492 8.618 1.00 96.94 88 GLN A O 1
ATOM 657 N N . VAL A 1 89 ? -2.841 -1.424 7.533 1.00 97.50 89 VAL A N 1
ATOM 658 C CA . VAL A 1 89 ? -1.978 -2.277 8.348 1.00 97.50 89 VAL A CA 1
ATOM 659 C C . VAL A 1 89 ? -0.898 -2.867 7.463 1.00 97.50 89 VAL A C 1
ATOM 661 O O . VAL A 1 89 ? -1.184 -3.494 6.440 1.00 97.50 89 VAL A O 1
ATOM 664 N N . ARG A 1 90 ? 0.351 -2.687 7.879 1.00 97.75 90 ARG A N 1
ATOM 665 C CA . ARG A 1 90 ? 1.506 -3.336 7.276 1.00 97.75 90 ARG A CA 1
ATOM 666 C C . ARG A 1 90 ? 1.859 -4.580 8.070 1.00 97.75 90 ARG A C 1
ATOM 668 O O . ARG A 1 90 ? 1.957 -4.533 9.293 1.00 97.75 90 ARG A O 1
ATOM 675 N N . TYR A 1 91 ? 2.083 -5.679 7.369 1.00 97.25 91 TYR A N 1
ATOM 676 C CA . TYR A 1 91 ? 2.499 -6.957 7.923 1.00 97.25 91 TYR A CA 1
ATOM 677 C C . TYR A 1 91 ? 3.908 -7.286 7.455 1.00 97.25 91 TYR A C 1
ATOM 679 O O . TYR A 1 91 ? 4.199 -7.232 6.258 1.00 97.25 91 TYR A O 1
ATOM 687 N N . ALA A 1 92 ? 4.762 -7.670 8.400 1.00 96.38 92 ALA A N 1
ATOM 688 C CA . ALA A 1 92 ? 5.971 -8.409 8.084 1.00 96.38 92 ALA A CA 1
ATOM 689 C C . ALA A 1 92 ? 5.585 -9.864 7.795 1.00 96.38 92 ALA A C 1
ATOM 691 O O . ALA A 1 92 ? 4.888 -10.506 8.592 1.00 96.38 92 ALA A O 1
ATOM 692 N N . VAL A 1 93 ? 6.030 -10.378 6.655 1.00 95.62 93 VAL A N 1
ATOM 693 C CA . VAL A 1 93 ? 5.780 -11.756 6.230 1.00 95.62 93 VAL A CA 1
ATOM 694 C C . VAL A 1 93 ? 7.088 -12.429 5.841 1.00 95.62 93 VAL A C 1
ATOM 696 O O . VAL A 1 93 ? 8.003 -11.776 5.345 1.00 95.62 93 VAL A O 1
ATOM 699 N N . ASP A 1 94 ? 7.158 -13.737 6.043 1.00 95.12 94 ASP A N 1
ATOM 700 C CA . ASP A 1 94 ? 8.093 -14.598 5.329 1.00 95.12 94 ASP A CA 1
ATOM 701 C C . ASP A 1 94 ? 7.350 -15.157 4.115 1.00 95.12 94 ASP A C 1
ATOM 703 O O . ASP A 1 94 ? 6.395 -15.927 4.248 1.00 95.12 94 ASP A O 1
ATOM 707 N N . ALA A 1 95 ? 7.749 -14.704 2.934 1.00 92.25 95 ALA A N 1
ATOM 708 C CA . ALA A 1 95 ? 7.263 -15.207 1.666 1.00 92.25 95 ALA A CA 1
ATOM 709 C C . ALA A 1 95 ? 8.424 -15.925 0.984 1.00 92.25 95 ALA A C 1
ATOM 711 O O . ALA A 1 95 ? 9.367 -15.284 0.518 1.00 92.25 95 ALA A O 1
ATOM 712 N N . CYS A 1 96 ? 8.352 -17.254 0.910 1.00 89.94 96 CYS A N 1
ATOM 713 C CA . CYS A 1 96 ? 9.362 -18.066 0.230 1.00 89.94 96 CYS A CA 1
ATOM 714 C C . CYS A 1 96 ? 10.780 -17.950 0.811 1.00 89.94 96 CYS A C 1
ATOM 716 O O . CYS A 1 96 ? 11.756 -17.940 0.063 1.00 89.94 96 CYS A O 1
ATOM 718 N N . GLY A 1 97 ? 10.902 -17.860 2.137 1.00 91.56 97 GLY A N 1
ATOM 719 C CA . GLY A 1 97 ? 12.184 -17.707 2.828 1.00 91.56 97 GLY A CA 1
ATOM 720 C C . GLY A 1 97 ? 12.744 -16.287 2.758 1.00 91.56 97 GLY A C 1
ATOM 721 O O . GLY A 1 97 ? 13.882 -16.056 3.166 1.00 91.56 97 GLY A O 1
ATOM 722 N N . MET A 1 98 ? 11.974 -15.333 2.227 1.00 91.62 98 MET A N 1
ATOM 723 C CA . MET A 1 98 ? 12.352 -13.929 2.141 1.00 91.62 98 MET A CA 1
ATOM 724 C C . MET A 1 98 ? 11.431 -13.083 3.010 1.00 91.62 98 MET A C 1
ATOM 726 O O . MET A 1 98 ? 10.205 -13.136 2.890 1.00 91.62 98 MET A O 1
ATOM 730 N N . ALA A 1 99 ? 12.035 -12.248 3.854 1.00 93.38 99 ALA A N 1
ATOM 731 C CA . ALA A 1 99 ? 11.306 -11.239 4.604 1.00 93.38 99 ALA A CA 1
ATOM 732 C C . ALA A 1 99 ? 10.755 -10.180 3.641 1.00 93.38 99 ALA A C 1
ATOM 734 O O . ALA A 1 99 ? 11.502 -9.576 2.870 1.00 93.38 99 ALA A O 1
ATOM 735 N N . GLN A 1 100 ? 9.446 -9.955 3.686 1.00 94.56 100 GLN A N 1
ATOM 736 C CA . GLN A 1 100 ? 8.759 -8.985 2.844 1.00 94.56 100 GLN A CA 1
ATOM 737 C C . GLN A 1 100 ? 7.698 -8.217 3.638 1.00 94.56 100 GLN A C 1
ATOM 739 O O . GLN A 1 100 ? 7.327 -8.586 4.754 1.00 94.56 100 GLN A O 1
ATOM 744 N N . LEU A 1 101 ? 7.203 -7.134 3.041 1.00 96.38 101 LEU A N 1
ATOM 745 C CA . LEU A 1 101 ? 6.136 -6.308 3.598 1.00 96.38 101 LEU A CA 1
ATOM 746 C C . LEU A 1 101 ? 4.874 -6.439 2.749 1.00 96.38 101 LEU A C 1
ATOM 748 O O . LEU A 1 101 ? 4.938 -6.409 1.516 1.00 96.38 101 LEU A O 1
ATOM 752 N N . ARG A 1 102 ? 3.728 -6.573 3.417 1.00 97.06 102 ARG A N 1
ATOM 753 C CA . ARG A 1 102 ? 2.398 -6.590 2.797 1.00 97.06 102 ARG A CA 1
ATOM 754 C C . ARG A 1 102 ? 1.489 -5.575 3.454 1.00 97.06 102 ARG A C 1
ATOM 756 O O . ARG A 1 102 ? 1.558 -5.393 4.665 1.00 97.06 102 ARG A O 1
ATOM 763 N N . ASN A 1 103 ? 0.634 -4.942 2.665 1.00 97.94 103 ASN A N 1
ATOM 764 C CA . ASN A 1 103 ? -0.231 -3.868 3.127 1.00 97.94 103 ASN A CA 1
ATOM 765 C C . ASN A 1 103 ? -1.696 -4.265 2.916 1.00 97.94 103 ASN A C 1
ATOM 767 O O . ASN A 1 103 ? -2.059 -4.779 1.859 1.00 97.94 103 ASN A O 1
ATOM 771 N N . ILE A 1 104 ? -2.527 -4.031 3.930 1.00 98.25 104 ILE A N 1
ATOM 772 C CA . ILE A 1 104 ? -3.977 -4.238 3.887 1.00 98.25 104 ILE A CA 1
ATOM 773 C C . ILE A 1 104 ? -4.659 -2.932 4.274 1.00 98.25 104 ILE A C 1
ATOM 775 O O . ILE A 1 104 ? -4.399 -2.407 5.358 1.00 98.25 104 ILE A O 1
ATOM 779 N N . ALA A 1 105 ? -5.555 -2.443 3.421 1.00 98.12 105 ALA A N 1
ATOM 780 C CA . ALA A 1 105 ? -6.493 -1.387 3.778 1.00 98.12 105 ALA A CA 1
ATOM 781 C C . ALA A 1 105 ? -7.654 -1.981 4.578 1.00 98.12 105 ALA A C 1
ATOM 783 O O . ALA A 1 105 ? -8.185 -3.042 4.228 1.00 98.12 105 ALA A O 1
ATOM 784 N N . MET A 1 106 ? -8.056 -1.277 5.628 1.00 98.19 106 MET A N 1
ATOM 785 C CA . MET A 1 106 ? -9.225 -1.576 6.438 1.00 98.19 106 MET A CA 1
ATOM 786 C C . MET A 1 106 ? -10.114 -0.337 6.494 1.00 98.19 106 MET A C 1
ATOM 788 O O . MET A 1 106 ? -9.692 0.707 6.984 1.00 98.19 106 MET A O 1
ATOM 792 N N . ASP A 1 107 ? -11.345 -0.471 6.011 1.00 98.00 107 ASP A N 1
ATOM 793 C CA . ASP A 1 107 ? -12.329 0.610 5.959 1.00 98.00 107 ASP A CA 1
ATOM 794 C C . ASP A 1 107 ? -13.591 0.199 6.721 1.00 98.00 107 ASP A C 1
ATOM 796 O O . ASP A 1 107 ? -14.085 -0.923 6.566 1.00 98.00 107 ASP A O 1
ATOM 800 N N . VAL A 1 108 ? -14.160 1.103 7.519 1.00 98.06 108 VAL A N 1
ATOM 801 C CA . VAL A 1 108 ? -15.474 0.874 8.129 1.00 98.06 108 VAL A CA 1
ATOM 802 C C . VAL A 1 108 ? -16.564 1.202 7.111 1.00 98.06 108 VAL A C 1
ATOM 804 O O . VAL A 1 108 ? -16.793 2.361 6.774 1.00 98.06 108 VAL A O 1
ATOM 807 N N . VAL A 1 109 ? -17.275 0.177 6.641 1.00 97.38 109 VAL A N 1
ATOM 808 C CA . VAL A 1 109 ? -18.358 0.288 5.655 1.00 97.38 109 VAL A CA 1
ATOM 809 C C . VAL A 1 109 ? -19.623 -0.338 6.230 1.00 97.38 109 VAL A C 1
ATOM 811 O O . VAL A 1 109 ? -19.666 -1.538 6.504 1.00 97.38 109 VAL A O 1
ATOM 814 N N . ASN A 1 110 ? -20.671 0.470 6.420 1.00 95.25 110 ASN A N 1
ATOM 815 C CA . ASN A 1 110 ? -21.956 0.030 6.986 1.00 95.25 110 ASN A CA 1
ATOM 816 C C . ASN A 1 110 ? -21.791 -0.749 8.309 1.00 95.25 110 ASN A C 1
ATOM 818 O O . ASN A 1 110 ? -22.390 -1.807 8.501 1.00 95.25 110 ASN A O 1
ATOM 822 N N . GLY A 1 111 ? -20.917 -0.259 9.194 1.00 94.31 111 GLY A N 1
ATOM 823 C CA . GLY A 1 111 ? -20.629 -0.876 10.494 1.00 94.31 111 GLY A CA 1
ATOM 824 C C . GLY A 1 111 ? -19.790 -2.161 10.449 1.00 94.31 111 GLY A C 1
ATOM 825 O O . GLY A 1 111 ? -19.608 -2.805 11.481 1.00 94.31 111 GLY A O 1
ATOM 826 N N . ASN A 1 112 ? -19.286 -2.553 9.275 1.00 96.50 112 ASN A N 1
ATOM 827 C CA . ASN A 1 112 ? -18.420 -3.715 9.084 1.00 96.50 112 ASN A CA 1
ATOM 828 C C . ASN A 1 112 ? -17.025 -3.285 8.630 1.00 96.50 112 ASN A C 1
ATOM 830 O O . ASN A 1 112 ? -16.869 -2.243 8.002 1.00 96.50 112 ASN A O 1
ATOM 834 N N . ILE A 1 113 ? -16.018 -4.117 8.898 1.00 97.94 113 ILE A N 1
ATOM 835 C CA . ILE A 1 113 ? -14.666 -3.896 8.378 1.00 97.94 113 ILE A CA 1
ATOM 836 C C . ILE A 1 113 ? -14.560 -4.507 6.983 1.00 97.94 113 ILE A C 1
ATOM 838 O O . ILE A 1 113 ? -14.576 -5.733 6.829 1.00 97.94 113 ILE A O 1
ATOM 842 N N . ALA A 1 114 ? -14.453 -3.648 5.975 1.00 98.06 114 ALA A N 1
ATOM 843 C CA . ALA A 1 114 ? -14.054 -4.024 4.631 1.00 98.06 114 ALA A CA 1
ATOM 844 C C . ALA A 1 114 ? -12.525 -4.102 4.567 1.00 98.06 114 ALA A C 1
ATOM 846 O O . ALA A 1 114 ? -11.830 -3.222 5.067 1.00 98.06 114 ALA A O 1
ATOM 847 N N . LEU A 1 115 ? -12.011 -5.166 3.954 1.00 98.06 115 LEU A N 1
ATOM 848 C CA . LEU A 1 115 ? -10.580 -5.396 3.780 1.00 98.06 115 LEU A CA 1
ATOM 849 C C . LEU A 1 115 ? -10.247 -5.336 2.294 1.00 98.06 115 LEU A C 1
ATOM 851 O O . LEU A 1 115 ? -10.964 -5.923 1.481 1.00 98.06 115 LEU A O 1
ATOM 855 N N . ALA A 1 116 ? -9.154 -4.670 1.946 1.00 97.00 116 ALA A N 1
ATOM 856 C CA . ALA A 1 116 ? -8.640 -4.661 0.585 1.00 97.00 116 ALA A CA 1
ATOM 857 C C . ALA A 1 116 ? -7.123 -4.840 0.571 1.00 97.00 116 ALA A C 1
ATOM 859 O O . ALA A 1 116 ? -6.403 -4.287 1.402 1.00 97.00 116 ALA A O 1
ATOM 860 N N . GLU A 1 117 ? -6.648 -5.616 -0.398 1.00 96.25 117 GLU A N 1
ATOM 861 C CA . GLU A 1 117 ? -5.228 -5.719 -0.710 1.00 96.25 117 GLU A CA 1
ATOM 862 C C . GLU A 1 117 ? -4.688 -4.360 -1.177 1.00 96.25 117 GLU A C 1
ATOM 864 O O . GLU A 1 117 ? -5.338 -3.654 -1.953 1.00 96.25 117 GLU A O 1
ATOM 869 N N . MET A 1 118 ? -3.493 -4.011 -0.708 1.00 97.75 118 MET A N 1
ATOM 870 C CA . MET A 1 118 ? -2.703 -2.883 -1.196 1.00 97.75 118 MET A CA 1
ATOM 871 C C . MET A 1 118 ? -1.373 -3.393 -1.753 1.00 97.75 118 MET A C 1
ATOM 873 O O . MET A 1 118 ? -0.968 -4.532 -1.487 1.00 97.75 118 MET A O 1
ATOM 877 N N . VAL A 1 119 ? -0.676 -2.548 -2.518 1.00 97.25 119 VAL A N 1
ATOM 878 C CA . VAL A 1 119 ? 0.607 -2.942 -3.113 1.00 97.25 119 VAL A CA 1
ATOM 879 C C . VAL A 1 119 ? 1.624 -3.336 -2.025 1.00 97.25 119 VAL A C 1
ATOM 881 O O . VAL A 1 119 ? 1.646 -2.741 -0.940 1.00 97.25 119 VAL A O 1
ATOM 884 N N . PRO A 1 120 ? 2.451 -4.366 -2.264 1.00 97.06 120 PRO A N 1
ATOM 885 C CA . PRO A 1 120 ? 3.466 -4.827 -1.316 1.00 97.06 120 PRO A CA 1
ATOM 886 C C . PRO A 1 120 ? 4.614 -3.820 -1.160 1.00 97.06 120 PRO A C 1
ATOM 888 O O . PRO A 1 120 ? 4.907 -3.062 -2.077 1.00 97.06 120 PRO A O 1
ATOM 891 N N . GLY A 1 121 ? 5.316 -3.873 -0.025 1.00 96.75 121 GLY A N 1
ATOM 892 C CA . GLY A 1 121 ? 6.442 -2.984 0.286 1.00 96.75 121 GLY A CA 1
ATOM 893 C C . GLY A 1 121 ? 6.135 -1.971 1.388 1.00 96.75 121 GLY A C 1
ATOM 894 O O . GLY A 1 121 ? 5.266 -2.187 2.236 1.00 96.75 121 GLY A O 1
ATOM 895 N N . ASP A 1 122 ? 6.875 -0.872 1.407 1.00 96.44 122 ASP A N 1
ATOM 896 C CA . ASP A 1 122 ? 6.825 0.157 2.453 1.00 96.44 122 ASP A CA 1
ATOM 897 C C . ASP A 1 122 ? 6.082 1.446 2.044 1.00 96.44 122 ASP A C 1
ATOM 899 O O . ASP A 1 122 ? 6.210 2.454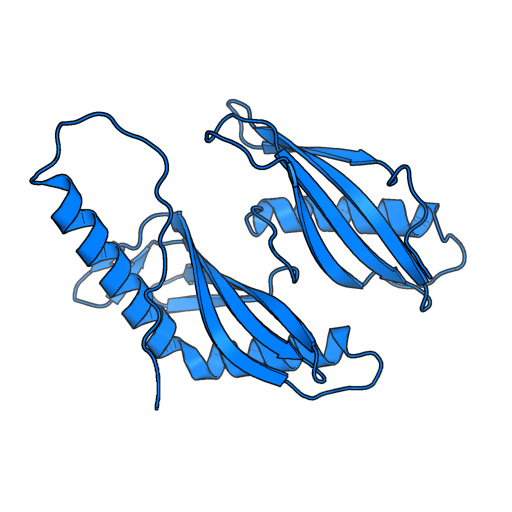 2.742 1.00 96.44 122 ASP A O 1
ATOM 903 N N . THR A 1 123 ? 5.289 1.412 0.961 1.00 97.50 123 THR A N 1
ATOM 904 C CA . THR A 1 123 ? 4.575 2.587 0.432 1.00 97.50 123 THR A CA 1
ATOM 905 C C . THR A 1 123 ? 3.815 3.349 1.519 1.00 97.50 123 THR A C 1
ATOM 907 O O . THR A 1 123 ? 3.245 2.750 2.443 1.00 97.50 123 THR A O 1
ATOM 910 N N . LEU A 1 124 ? 3.819 4.677 1.395 1.00 96.25 124 LEU A N 1
ATOM 911 C CA . LEU A 1 124 ? 3.091 5.609 2.258 1.00 96.25 124 LEU A CA 1
ATOM 912 C C . LEU A 1 124 ? 1.732 6.003 1.664 1.00 96.25 124 LEU A C 1
ATOM 914 O O . LEU A 1 124 ? 0.961 6.721 2.297 1.00 96.25 124 LEU A O 1
ATOM 918 N N . THR A 1 125 ? 1.447 5.562 0.440 1.00 96.12 125 THR A N 1
ATOM 919 C CA . THR A 1 125 ? 0.231 5.921 -0.289 1.00 96.12 125 THR A CA 1
ATOM 920 C C . THR A 1 125 ? -1.005 5.225 0.272 1.00 96.12 125 THR A C 1
ATOM 922 O O . THR A 1 125 ? -0.987 4.024 0.541 1.00 96.12 125 THR A O 1
ATOM 925 N N . ASP A 1 126 ? -2.106 5.969 0.383 1.00 94.25 126 ASP A N 1
ATOM 926 C CA . ASP A 1 126 ? -3.422 5.380 0.617 1.00 94.25 126 ASP A CA 1
ATOM 927 C C . ASP A 1 126 ? -3.945 4.637 -0.626 1.00 94.25 126 ASP A C 1
ATOM 929 O O . ASP A 1 126 ? -3.402 4.725 -1.731 1.00 94.25 126 ASP A O 1
ATOM 933 N N . ARG A 1 127 ? -5.048 3.907 -0.460 1.00 94.75 127 ARG A N 1
ATOM 934 C CA . ARG A 1 127 ? -5.643 3.092 -1.525 1.00 94.75 127 ARG A CA 1
ATOM 935 C C . ARG A 1 127 ? -6.098 3.906 -2.744 1.00 94.75 127 ARG A C 1
ATOM 937 O O . ARG A 1 127 ? -6.028 3.396 -3.864 1.00 94.75 127 ARG A O 1
ATOM 944 N N . ALA A 1 128 ? -6.602 5.124 -2.550 1.00 93.75 128 ALA A N 1
ATOM 945 C CA . ALA A 1 128 ? -7.068 5.957 -3.655 1.00 93.75 128 ALA A CA 1
ATOM 946 C C . ALA A 1 128 ? -5.880 6.407 -4.511 1.00 93.75 128 ALA A C 1
ATOM 948 O O . ALA A 1 128 ? -5.894 6.237 -5.730 1.00 93.75 128 ALA A O 1
ATOM 949 N N . LEU A 1 129 ? -4.810 6.863 -3.862 1.00 95.88 129 LEU A N 1
ATOM 950 C CA . LEU A 1 129 ? -3.582 7.267 -4.527 1.00 95.88 129 LEU A CA 1
ATOM 951 C C . LEU A 1 129 ? -2.888 6.079 -5.213 1.00 95.88 129 LEU A C 1
ATOM 953 O O . LEU A 1 129 ? -2.423 6.220 -6.343 1.00 95.88 129 LEU A O 1
ATOM 957 N N . GLN A 1 130 ? -2.892 4.884 -4.603 1.00 97.69 130 GLN A N 1
ATOM 958 C CA . GLN A 1 130 ? -2.387 3.669 -5.259 1.00 97.69 130 GLN A CA 1
ATOM 959 C C . GLN A 1 130 ? -3.134 3.354 -6.550 1.00 97.69 130 GLN A C 1
ATOM 961 O O . GLN A 1 130 ? -2.504 3.011 -7.546 1.00 97.69 130 GLN A O 1
ATOM 966 N N . LYS A 1 131 ? -4.464 3.485 -6.563 1.00 97.06 131 LYS A N 1
ATOM 967 C CA . LYS A 1 131 ? -5.274 3.237 -7.762 1.00 97.06 131 LYS A CA 1
ATOM 968 C C . LYS A 1 131 ? -4.861 4.146 -8.923 1.00 97.06 131 LYS A C 1
ATOM 970 O O . LYS A 1 131 ? -4.747 3.673 -10.056 1.00 97.06 131 LYS A O 1
ATOM 975 N N . ASP A 1 132 ? -4.616 5.424 -8.647 1.00 97.12 132 ASP A N 1
ATOM 976 C CA . ASP A 1 132 ? -4.211 6.387 -9.674 1.00 97.12 132 ASP A CA 1
ATOM 977 C C . ASP A 1 132 ? -2.785 6.118 -10.182 1.00 97.12 132 ASP A C 1
ATOM 979 O O . ASP A 1 132 ? -2.525 6.171 -11.392 1.00 97.12 132 ASP A O 1
ATOM 983 N N . VAL A 1 133 ? -1.869 5.766 -9.272 1.00 97.88 133 VAL A N 1
ATOM 984 C CA . VAL A 1 133 ? -0.493 5.380 -9.617 1.00 97.88 133 VAL A CA 1
ATOM 985 C C . VAL A 1 133 ? -0.474 4.100 -10.445 1.00 97.88 133 VAL A C 1
ATOM 987 O O . VAL A 1 133 ? 0.194 4.078 -11.473 1.00 97.88 133 VAL A O 1
ATOM 990 N N . LEU A 1 134 ? -1.233 3.068 -10.065 1.00 97.25 134 LEU A N 1
ATOM 991 C CA . LEU A 1 134 ? -1.309 1.796 -10.794 1.00 97.25 134 LEU A CA 1
ATOM 992 C C . LEU A 1 134 ? -1.756 1.999 -12.242 1.00 97.25 134 LEU A C 1
ATOM 994 O O . LEU A 1 134 ? -1.104 1.500 -13.152 1.00 97.25 134 LEU A O 1
ATOM 998 N N . LYS A 1 135 ? -2.779 2.830 -12.481 1.00 96.38 135 LYS A N 1
ATOM 999 C CA . LYS A 1 135 ? -3.208 3.164 -13.849 1.00 96.38 135 LYS A CA 1
ATOM 1000 C C . LYS A 1 135 ? -2.076 3.785 -14.674 1.00 96.38 135 LYS A C 1
ATOM 1002 O O . LYS A 1 135 ? -1.937 3.507 -15.862 1.00 96.38 135 LYS A O 1
ATOM 1007 N N . SER A 1 136 ? -1.280 4.654 -14.055 1.00 95.62 136 SER A N 1
ATOM 1008 C CA . SER A 1 136 ? -0.150 5.315 -14.719 1.00 95.62 136 SER A CA 1
ATOM 1009 C C . SER A 1 136 ? 1.040 4.372 -14.907 1.00 95.62 136 SER A C 1
ATOM 1011 O O . SER A 1 136 ? 1.742 4.455 -15.914 1.00 95.62 136 SER A O 1
ATOM 1013 N N . PHE A 1 137 ? 1.231 3.447 -13.970 1.00 95.88 137 PHE A N 1
ATOM 1014 C CA . PHE A 1 137 ? 2.230 2.395 -14.034 1.00 95.88 137 PHE A CA 1
ATOM 1015 C C . PHE A 1 137 ? 1.943 1.417 -15.175 1.00 95.88 137 PHE A C 1
ATOM 1017 O O . PHE A 1 137 ? 2.863 1.105 -15.927 1.00 95.88 137 PHE A O 1
ATOM 1024 N N . ASP A 1 138 ? 0.686 1.001 -15.350 1.00 94.69 138 ASP A N 1
ATOM 1025 C CA . ASP A 1 138 ? 0.253 0.125 -16.444 1.00 94.69 138 ASP A CA 1
ATOM 1026 C C . ASP A 1 138 ? 0.599 0.747 -17.805 1.00 94.69 138 ASP A C 1
ATOM 1028 O O . ASP A 1 138 ? 1.320 0.143 -18.598 1.00 94.69 138 ASP A O 1
ATOM 1032 N N . MET A 1 139 ? 0.213 2.010 -18.027 1.00 92.81 139 MET A N 1
ATOM 1033 C CA . MET A 1 139 ? 0.551 2.740 -19.259 1.00 92.81 139 MET A CA 1
ATOM 1034 C C . MET A 1 139 ? 2.070 2.852 -19.472 1.00 92.81 139 MET A C 1
ATOM 1036 O O . MET A 1 139 ? 2.568 2.682 -20.586 1.00 92.81 139 MET A O 1
ATOM 1040 N N . ALA A 1 140 ? 2.834 3.137 -18.413 1.00 90.88 140 ALA A N 1
ATOM 1041 C CA . ALA A 1 140 ? 4.289 3.235 -18.506 1.00 90.88 140 ALA A CA 1
ATOM 1042 C C . ALA A 1 140 ? 4.942 1.879 -18.831 1.00 90.88 140 ALA A C 1
ATOM 1044 O O . ALA A 1 140 ? 5.920 1.831 -19.583 1.00 90.88 140 ALA A O 1
ATOM 1045 N N . ALA A 1 141 ? 4.407 0.781 -18.293 1.00 91.44 141 ALA A N 1
ATOM 1046 C CA . ALA A 1 141 ? 4.874 -0.570 -18.572 1.00 91.44 141 ALA A CA 1
ATOM 1047 C C . ALA A 1 141 ? 4.566 -0.995 -20.015 1.00 91.44 141 ALA A C 1
ATOM 1049 O O . ALA A 1 141 ? 5.454 -1.534 -20.675 1.00 91.44 141 ALA A O 1
ATOM 1050 N N . GLU A 1 142 ? 3.376 -0.681 -20.535 1.00 91.69 142 GLU A N 1
ATOM 1051 C CA . GLU A 1 142 ? 3.002 -0.921 -21.937 1.00 91.69 142 GLU A CA 1
ATOM 1052 C C . GLU A 1 142 ? 3.942 -0.198 -22.910 1.00 91.69 142 GLU A C 1
ATOM 1054 O O . GLU A 1 142 ? 4.434 -0.797 -23.866 1.00 91.69 142 GLU A O 1
ATOM 1059 N N . VAL A 1 143 ? 4.269 1.071 -22.638 1.00 90.75 143 VAL A N 1
ATOM 1060 C CA . VAL A 1 143 ? 5.224 1.839 -23.456 1.00 90.75 143 VAL A CA 1
ATOM 1061 C C . VAL A 1 143 ? 6.634 1.247 -23.378 1.00 90.75 143 VAL A C 1
ATOM 1063 O O . VAL A 1 143 ? 7.328 1.162 -24.392 1.00 90.75 143 VAL A O 1
ATOM 1066 N N . ALA A 1 144 ? 7.075 0.826 -22.189 1.00 88.00 144 ALA A N 1
ATOM 1067 C CA . ALA A 1 144 ? 8.399 0.235 -21.998 1.00 88.00 144 ALA A CA 1
ATOM 1068 C C . ALA A 1 144 ? 8.521 -1.174 -22.611 1.00 88.00 144 ALA A C 1
ATOM 1070 O O . ALA A 1 144 ? 9.618 -1.602 -22.982 1.00 88.00 144 ALA A O 1
ATOM 1071 N N . MET A 1 145 ? 7.412 -1.911 -22.701 1.00 89.75 145 MET A N 1
ATOM 1072 C CA . MET A 1 145 ? 7.358 -3.302 -23.147 1.00 89.75 145 MET A CA 1
ATOM 1073 C C . MET A 1 145 ? 6.177 -3.538 -24.106 1.00 89.75 145 MET A C 1
ATOM 1075 O O . MET A 1 145 ? 5.296 -4.344 -23.817 1.00 89.75 145 MET A O 1
ATOM 1079 N N . PRO A 1 146 ? 6.183 -2.937 -25.310 1.00 91.69 146 PRO A N 1
ATOM 1080 C CA . PRO A 1 146 ? 5.022 -2.930 -26.211 1.00 91.69 146 PRO A CA 1
ATOM 1081 C C . PRO A 1 146 ? 4.647 -4.303 -26.790 1.00 91.69 146 PRO A C 1
ATOM 1083 O O . PRO A 1 146 ? 3.600 -4.455 -27.408 1.00 91.69 146 PRO A O 1
ATOM 1086 N N . LYS A 1 147 ? 5.511 -5.314 -26.632 1.00 93.50 147 LYS A N 1
ATOM 1087 C CA . LYS A 1 147 ? 5.250 -6.700 -27.062 1.00 93.50 147 LYS A CA 1
ATOM 1088 C C . LYS A 1 147 ? 4.654 -7.570 -25.951 1.00 93.50 147 LYS A C 1
ATOM 1090 O O . LYS A 1 147 ? 4.406 -8.751 -26.177 1.00 93.50 147 LYS A O 1
ATOM 1095 N N . CYS A 1 148 ? 4.488 -7.017 -24.755 1.00 91.94 148 CYS A N 1
ATOM 1096 C CA . CYS A 1 148 ? 3.9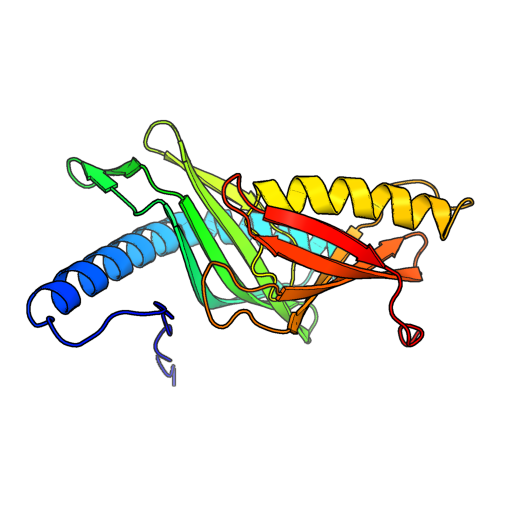50 -7.719 -23.605 1.00 91.94 148 CYS A CA 1
ATOM 1097 C C . CYS A 1 148 ? 2.439 -7.565 -23.518 1.00 91.94 148 CYS A C 1
ATOM 1099 O O . CYS A 1 148 ? 1.914 -6.478 -23.724 1.00 91.94 148 CYS A O 1
ATOM 1101 N N . VAL A 1 149 ? 1.753 -8.662 -23.200 1.00 89.31 149 VAL A N 1
ATOM 1102 C CA . VAL A 1 149 ? 0.298 -8.694 -23.020 1.00 89.31 149 VAL A CA 1
ATOM 1103 C C . VAL A 1 149 ? -0.019 -8.810 -21.531 1.00 89.31 149 VAL A C 1
ATOM 1105 O O . VAL A 1 149 ? 0.628 -9.584 -20.823 1.00 89.31 149 VAL A O 1
ATOM 1108 N N . GLY A 1 150 ? -1.039 -8.079 -21.081 1.00 88.31 150 GLY A N 1
ATOM 1109 C CA . GLY A 1 150 ? -1.504 -8.063 -19.693 1.00 88.31 150 GLY A CA 1
ATOM 1110 C C . GLY A 1 150 ? -0.903 -6.925 -18.869 1.00 88.31 150 GLY A C 1
ATOM 1111 O O . GLY A 1 150 ? -0.017 -6.214 -19.330 1.00 88.31 150 GLY A O 1
ATOM 1112 N N . ASN A 1 151 ? -1.392 -6.765 -17.641 1.00 91.94 151 ASN A N 1
ATOM 1113 C CA . ASN A 1 151 ? -0.950 -5.687 -16.760 1.00 91.94 151 ASN A CA 1
ATOM 1114 C C . ASN A 1 151 ? 0.285 -6.118 -15.957 1.00 91.94 151 ASN A C 1
ATOM 1116 O O . ASN A 1 151 ? 0.394 -7.293 -15.581 1.00 91.94 151 ASN A O 1
ATOM 1120 N N . PRO A 1 152 ? 1.212 -5.194 -15.657 1.00 93.38 152 PRO A N 1
ATOM 1121 C CA . PRO A 1 152 ? 2.276 -5.464 -14.707 1.00 93.38 152 PRO A CA 1
ATOM 1122 C C . PRO A 1 152 ? 1.701 -5.789 -13.324 1.00 93.38 152 PRO A C 1
ATOM 1124 O O . PRO A 1 152 ? 0.736 -5.184 -12.862 1.00 93.38 152 PRO A O 1
ATOM 1127 N N . VAL A 1 153 ? 2.346 -6.715 -12.621 1.00 93.69 153 VAL A N 1
ATOM 1128 C CA . VAL A 1 153 ? 2.027 -7.010 -11.220 1.00 93.69 153 VAL A CA 1
ATOM 1129 C C . VAL A 1 153 ? 3.059 -6.319 -10.336 1.00 93.69 153 VAL A C 1
ATOM 1131 O O . VAL A 1 153 ? 4.244 -6.643 -10.424 1.00 93.69 153 VAL A O 1
ATOM 1134 N N . ILE A 1 154 ? 2.638 -5.368 -9.495 1.00 96.00 154 ILE A N 1
ATOM 1135 C CA . ILE A 1 154 ? 3.533 -4.702 -8.534 1.00 96.00 154 ILE A CA 1
ATOM 1136 C C . ILE A 1 154 ? 3.957 -5.697 -7.458 1.00 96.00 154 ILE A C 1
ATOM 1138 O O . ILE A 1 154 ? 3.118 -6.254 -6.756 1.00 96.00 154 ILE A O 1
ATOM 1142 N N . ARG A 1 155 ? 5.267 -5.906 -7.319 1.00 94.69 155 ARG A N 1
ATOM 1143 C CA . ARG A 1 155 ? 5.848 -6.867 -6.371 1.00 94.69 155 ARG A CA 1
ATOM 1144 C C . ARG A 1 155 ? 6.501 -6.209 -5.173 1.00 94.69 155 ARG A C 1
ATOM 1146 O O . ARG A 1 155 ? 6.624 -6.851 -4.132 1.00 94.69 155 ARG A O 1
ATOM 1153 N N . GLU A 1 156 ? 6.895 -4.948 -5.309 1.00 95.31 156 GLU A N 1
ATOM 1154 C CA . GLU A 1 156 ? 7.534 -4.207 -4.232 1.00 95.31 156 GLU A CA 1
ATOM 1155 C C . GLU A 1 156 ? 7.433 -2.694 -4.448 1.00 95.31 156 GLU A C 1
ATOM 1157 O O . GLU A 1 156 ? 7.606 -2.196 -5.560 1.00 95.31 156 GLU A O 1
ATOM 1162 N N . THR A 1 157 ? 7.224 -1.956 -3.365 1.00 97.94 157 THR A N 1
ATOM 1163 C CA . THR A 1 157 ? 7.456 -0.513 -3.278 1.00 97.94 157 THR A CA 1
ATOM 1164 C C . THR A 1 157 ? 8.540 -0.219 -2.245 1.00 97.94 157 THR A C 1
ATOM 1166 O O . THR A 1 157 ? 8.609 -0.908 -1.223 1.00 97.94 157 THR A O 1
ATOM 1169 N N . ARG A 1 158 ? 9.352 0.809 -2.502 1.00 97.69 158 ARG A N 1
ATOM 1170 C CA . ARG A 1 158 ? 10.408 1.298 -1.602 1.00 97.69 158 ARG A CA 1
ATOM 1171 C C . ARG A 1 158 ? 10.343 2.810 -1.459 1.00 97.69 158 ARG A C 1
ATOM 1173 O O . ARG A 1 158 ? 10.486 3.505 -2.465 1.00 97.69 158 ARG A O 1
ATOM 1180 N N . VAL A 1 159 ? 10.215 3.343 -0.252 1.00 97.06 159 VAL A N 1
ATOM 1181 C CA . VAL A 1 159 ? 10.324 4.785 -0.013 1.00 97.06 159 VAL A CA 1
ATOM 1182 C C . VAL A 1 159 ? 11.787 5.197 -0.187 1.00 97.06 159 VAL A C 1
ATOM 1184 O O . VAL A 1 159 ? 12.687 4.665 0.455 1.00 97.06 159 VAL A O 1
ATOM 1187 N N . GLN A 1 160 ? 12.042 6.135 -1.099 1.00 96.81 160 GLN A N 1
ATOM 1188 C CA . GLN A 1 160 ? 13.385 6.656 -1.383 1.00 96.81 160 GLN A CA 1
ATOM 1189 C C . GLN A 1 160 ? 13.648 7.982 -0.674 1.00 96.81 160 GLN A C 1
ATOM 1191 O O . GLN A 1 160 ? 14.767 8.250 -0.243 1.00 96.81 160 GLN A O 1
ATOM 1196 N N . ILE A 1 161 ? 12.615 8.816 -0.568 1.00 96.94 161 ILE A N 1
ATOM 1197 C CA . ILE A 1 161 ? 12.644 10.078 0.167 1.00 96.94 161 ILE A CA 1
ATOM 1198 C C . ILE A 1 161 ? 11.426 10.065 1.073 1.00 96.94 161 ILE A C 1
ATOM 1200 O O . ILE A 1 161 ? 10.313 9.981 0.562 1.00 96.94 161 ILE A O 1
ATOM 1204 N N . HIS A 1 162 ? 11.641 10.138 2.385 1.00 96.00 162 HIS A N 1
ATOM 1205 C CA . HIS A 1 162 ? 10.564 10.255 3.364 1.00 96.00 162 HIS A CA 1
ATOM 1206 C C . HIS A 1 162 ? 10.130 11.720 3.521 1.00 96.00 162 HIS A C 1
ATOM 1208 O O . HIS A 1 162 ? 10.996 12.599 3.547 1.00 96.00 162 HIS A O 1
ATOM 1214 N N . PRO A 1 163 ? 8.822 11.993 3.659 1.00 95.69 163 PRO A N 1
ATOM 1215 C CA . PRO A 1 163 ? 8.348 13.317 4.041 1.00 95.69 163 PRO A CA 1
ATOM 1216 C C . PRO A 1 163 ? 8.641 13.568 5.531 1.00 95.69 163 PRO A C 1
ATOM 1218 O O . PRO A 1 163 ? 8.528 12.646 6.341 1.00 95.69 163 PRO A O 1
ATOM 1221 N N . ASN A 1 164 ? 8.996 14.801 5.912 1.00 93.31 164 ASN A N 1
ATOM 1222 C CA . ASN A 1 164 ? 9.140 15.190 7.324 1.00 93.31 164 ASN A CA 1
ATOM 1223 C C . ASN A 1 164 ? 7.835 15.775 7.897 1.00 93.31 164 ASN A C 1
ATOM 1225 O O . ASN A 1 164 ? 7.660 15.820 9.114 1.00 93.31 164 ASN A O 1
ATOM 1229 N N . GLY A 1 165 ? 6.914 16.200 7.030 1.00 91.25 165 GLY A N 1
ATOM 1230 C CA . GLY A 1 165 ? 5.580 16.687 7.367 1.00 91.25 165 GLY A CA 1
ATOM 1231 C C . GLY A 1 165 ? 4.537 16.329 6.307 1.00 91.25 165 GLY A C 1
ATOM 1232 O O . GLY A 1 165 ? 4.862 15.812 5.242 1.00 91.25 165 GLY A O 1
ATOM 1233 N N . ALA A 1 166 ? 3.266 16.608 6.600 1.00 88.62 166 ALA A N 1
ATOM 1234 C CA . ALA A 1 166 ? 2.141 16.233 5.735 1.00 88.62 166 ALA A CA 1
ATOM 1235 C C . ALA A 1 166 ? 2.174 16.895 4.342 1.00 88.62 166 ALA A C 1
ATOM 1237 O O . ALA A 1 166 ? 1.668 16.320 3.381 1.00 88.62 166 ALA A O 1
ATOM 1238 N N . ASP A 1 167 ? 2.793 18.072 4.235 1.00 93.12 167 ASP A N 1
ATOM 1239 C CA . ASP A 1 167 ? 2.891 18.837 2.987 1.00 93.12 167 ASP A CA 1
ATOM 1240 C C . ASP A 1 167 ? 4.192 18.570 2.212 1.00 93.12 167 ASP A C 1
ATOM 1242 O O . ASP A 1 167 ? 4.396 19.106 1.119 1.00 93.12 167 ASP A O 1
ATOM 1246 N N . ASP A 1 168 ? 5.086 17.741 2.760 1.00 96.12 168 ASP A N 1
ATOM 1247 C CA . ASP A 1 168 ? 6.373 17.476 2.136 1.00 96.12 168 ASP A CA 1
ATOM 1248 C C . ASP A 1 168 ? 6.237 16.531 0.942 1.00 96.12 168 ASP A C 1
ATOM 1250 O O . ASP A 1 168 ? 5.522 15.527 0.943 1.00 96.12 168 ASP A O 1
ATOM 1254 N N . VAL A 1 169 ? 7.014 16.836 -0.091 1.00 97.44 169 VAL A N 1
ATOM 1255 C CA . VAL A 1 169 ? 7.205 15.953 -1.237 1.00 97.44 169 VAL A CA 1
ATOM 1256 C C . VAL A 1 169 ? 7.933 14.691 -0.789 1.00 97.44 169 VAL A C 1
ATOM 1258 O O . VAL A 1 169 ? 8.967 14.768 -0.126 1.00 97.44 169 VAL A O 1
ATOM 1261 N N . TRP A 1 170 ? 7.467 13.536 -1.257 1.00 98.25 170 TRP A N 1
ATOM 1262 C CA . TRP A 1 170 ? 8.151 12.264 -1.040 1.00 98.25 170 TRP A CA 1
ATOM 1263 C C . TRP A 1 170 ? 8.323 11.487 -2.345 1.00 98.25 170 TRP A C 1
ATOM 1265 O O . TRP A 1 170 ? 7.750 11.828 -3.388 1.00 98.25 170 TRP A O 1
ATOM 1275 N N . GLN A 1 171 ? 9.182 10.470 -2.311 1.00 98.44 171 GLN A N 1
ATOM 1276 C CA . GLN A 1 171 ? 9.464 9.632 -3.473 1.00 98.44 171 GLN A CA 1
ATOM 1277 C C . GLN A 1 171 ? 9.446 8.161 -3.108 1.00 98.44 171 GLN A C 1
ATOM 1279 O O . GLN A 1 171 ? 9.989 7.764 -2.078 1.00 98.44 171 GLN A O 1
ATOM 1284 N N . GLU A 1 172 ? 8.891 7.356 -4.005 1.00 98.25 172 GLU A N 1
ATOM 1285 C CA . GLU A 1 172 ? 8.875 5.904 -3.899 1.00 98.25 172 GLU A CA 1
ATOM 1286 C C . GLU A 1 172 ? 9.361 5.275 -5.206 1.00 98.25 172 GLU A C 1
ATOM 1288 O O . GLU A 1 172 ? 9.045 5.752 -6.293 1.00 98.25 172 GLU A O 1
ATOM 1293 N N . LEU A 1 173 ? 10.104 4.178 -5.112 1.00 97.75 173 LEU A N 1
ATOM 1294 C CA . LEU A 1 173 ? 10.390 3.283 -6.223 1.00 97.75 173 LEU A CA 1
ATOM 1295 C C . LEU A 1 173 ? 9.354 2.163 -6.218 1.00 97.75 173 LEU A C 1
ATOM 1297 O O . LEU A 1 173 ? 9.256 1.415 -5.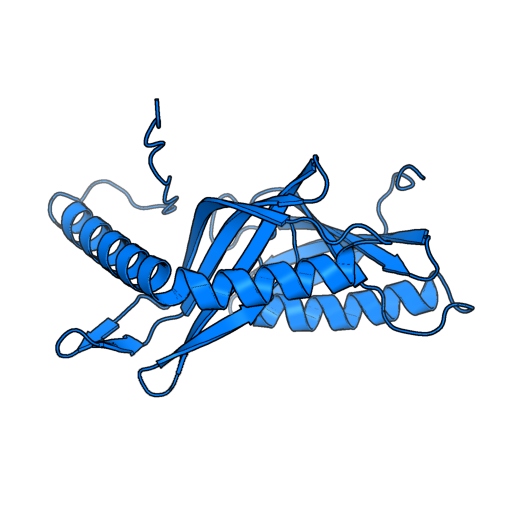251 1.00 97.75 173 LEU A O 1
ATOM 1301 N N . TRP A 1 174 ? 8.611 2.035 -7.306 1.00 97.81 174 TRP A N 1
ATOM 1302 C CA . TRP A 1 174 ? 7.625 0.985 -7.521 1.00 97.81 174 TRP A CA 1
ATOM 1303 C C . TRP A 1 174 ? 8.190 -0.020 -8.514 1.00 97.81 174 TRP A C 1
ATOM 1305 O O . TRP A 1 174 ? 8.595 0.365 -9.610 1.00 97.81 174 TRP A O 1
ATOM 1315 N N . ILE A 1 175 ? 8.240 -1.292 -8.127 1.00 95.94 175 ILE A N 1
ATOM 1316 C CA . ILE A 1 175 ? 8.806 -2.387 -8.913 1.00 95.94 175 ILE A CA 1
ATOM 1317 C C . ILE A 1 175 ? 7.681 -3.363 -9.238 1.00 95.94 175 ILE A C 1
ATOM 1319 O O . ILE A 1 175 ? 7.100 -3.998 -8.354 1.00 95.94 175 ILE A O 1
ATOM 1323 N N . GLY A 1 176 ? 7.381 -3.482 -10.525 1.00 94.69 176 GLY A N 1
ATOM 1324 C CA . GLY A 1 176 ? 6.442 -4.451 -11.063 1.00 94.69 176 GLY A CA 1
ATOM 1325 C C . GLY A 1 176 ? 7.128 -5.468 -11.958 1.00 94.69 176 GLY A C 1
ATOM 1326 O O . GLY A 1 176 ? 8.272 -5.283 -12.368 1.00 94.69 176 GLY A O 1
ATOM 1327 N N . ARG A 1 177 ? 6.410 -6.540 -12.282 1.00 92.50 177 ARG A N 1
ATOM 1328 C CA . ARG A 1 177 ? 6.850 -7.580 -13.212 1.00 92.50 177 ARG A CA 1
ATOM 1329 C C . ARG A 1 177 ? 5.861 -7.722 -14.358 1.00 92.50 177 ARG A C 1
ATOM 1331 O O . ARG A 1 177 ? 4.660 -7.825 -14.129 1.00 92.50 177 ARG A O 1
ATOM 1338 N N . MET A 1 178 ? 6.375 -7.761 -15.582 1.00 92.44 178 MET A N 1
ATOM 1339 C CA . MET A 1 178 ? 5.607 -7.980 -16.811 1.00 92.44 178 MET A CA 1
ATOM 1340 C C . MET A 1 178 ? 6.480 -8.774 -17.790 1.00 92.44 178 MET A C 1
ATOM 1342 O O . MET A 1 178 ? 7.672 -8.500 -17.922 1.00 92.44 178 MET A O 1
ATOM 1346 N N . CYS A 1 179 ? 5.931 -9.809 -18.433 1.00 89.88 179 CYS A N 1
ATOM 1347 C CA . CYS A 1 179 ? 6.704 -10.753 -19.265 1.00 89.88 179 CYS A CA 1
ATOM 1348 C C . CYS A 1 179 ? 7.950 -11.349 -18.583 1.00 89.88 179 CYS A C 1
ATOM 1350 O O . CYS A 1 179 ? 8.996 -11.507 -19.215 1.00 89.88 179 CYS A O 1
ATOM 1352 N N . GLY A 1 180 ? 7.875 -11.629 -17.279 1.00 89.06 180 GLY A N 1
ATOM 1353 C CA . GLY A 1 180 ? 9.017 -12.153 -16.520 1.00 89.06 180 GLY A CA 1
ATOM 1354 C C . GLY A 1 180 ? 10.185 -11.170 -16.373 1.00 89.06 180 GLY A C 1
ATOM 1355 O O . GLY A 1 180 ? 11.268 -11.575 -15.964 1.00 89.06 180 GLY A O 1
ATOM 1356 N N . ARG A 1 181 ? 9.987 -9.890 -16.708 1.00 90.06 181 ARG A N 1
ATOM 1357 C CA . ARG A 1 181 ? 10.978 -8.825 -16.553 1.00 90.06 181 ARG A CA 1
ATOM 1358 C C . ARG A 1 181 ? 10.482 -7.794 -15.558 1.00 90.06 181 ARG A C 1
ATOM 1360 O O . ARG A 1 181 ? 9.291 -7.488 -15.517 1.00 90.06 181 ARG A O 1
ATOM 1367 N N . ASP A 1 182 ? 11.414 -7.239 -14.800 1.00 92.38 182 ASP A N 1
ATOM 1368 C CA . ASP A 1 182 ? 11.096 -6.169 -13.870 1.00 92.38 182 ASP A CA 1
ATOM 1369 C C . ASP A 1 182 ? 11.012 -4.829 -14.604 1.00 92.38 182 ASP A C 1
ATOM 1371 O O . ASP A 1 182 ? 11.822 -4.512 -15.483 1.00 92.38 182 ASP A O 1
ATOM 1375 N N . VAL A 1 183 ? 10.014 -4.037 -14.226 1.00 92.88 183 VAL A N 1
ATOM 1376 C CA . VAL A 1 183 ? 9.835 -2.653 -14.646 1.00 92.88 183 VAL A CA 1
ATOM 1377 C C . VAL A 1 183 ? 9.715 -1.800 -13.396 1.00 92.88 183 VAL A C 1
ATOM 1379 O O . VAL A 1 183 ? 8.982 -2.128 -12.467 1.00 92.88 183 VAL A O 1
ATOM 1382 N N . GLY A 1 184 ? 10.487 -0.724 -13.348 1.00 94.25 184 GLY A N 1
ATOM 1383 C CA . GLY A 1 184 ? 10.584 0.136 -12.178 1.00 94.25 184 GLY A CA 1
ATOM 1384 C C . GLY A 1 184 ? 10.201 1.549 -12.541 1.00 94.25 184 GLY A C 1
ATOM 1385 O O . GLY A 1 184 ? 10.565 2.035 -13.612 1.00 94.25 184 GLY A O 1
ATOM 1386 N N . GLN A 1 185 ? 9.488 2.207 -11.640 1.00 96.00 185 GLN A N 1
ATOM 1387 C CA . GLN A 1 185 ? 9.079 3.594 -11.786 1.00 96.00 185 GLN A CA 1
ATOM 1388 C C . GLN A 1 185 ? 9.367 4.334 -10.487 1.00 96.00 185 GLN A C 1
ATOM 1390 O O . GLN A 1 185 ? 8.989 3.880 -9.410 1.00 96.00 185 GLN A O 1
ATOM 1395 N N . ILE A 1 186 ? 10.031 5.480 -10.586 1.00 97.19 186 ILE A N 1
ATOM 1396 C CA . ILE A 1 186 ? 10.115 6.435 -9.486 1.00 97.19 186 ILE A CA 1
ATOM 1397 C C . ILE A 1 186 ? 8.837 7.260 -9.522 1.00 97.19 186 ILE A C 1
ATOM 1399 O O . ILE A 1 186 ? 8.559 7.929 -10.517 1.00 97.19 186 ILE A O 1
ATOM 1403 N N . VAL A 1 187 ? 8.085 7.232 -8.430 1.00 98.12 187 VAL A N 1
ATOM 1404 C CA . VAL A 1 187 ? 6.874 8.016 -8.228 1.00 98.12 187 VAL A CA 1
ATOM 1405 C C . VAL A 1 187 ? 7.193 9.141 -7.253 1.00 98.12 187 VAL A C 1
ATOM 1407 O O . VAL A 1 187 ? 7.539 8.904 -6.099 1.00 98.12 187 VAL A O 1
ATOM 1410 N N . LYS A 1 188 ? 7.114 10.383 -7.730 1.00 98.38 188 LYS A N 1
ATOM 1411 C CA . LYS A 1 188 ? 7.280 11.593 -6.923 1.00 98.38 188 LYS A CA 1
ATOM 1412 C C . LYS A 1 188 ? 5.911 12.141 -6.561 1.00 98.38 188 LYS A C 1
ATOM 1414 O O . LYS A 1 188 ? 5.215 12.646 -7.442 1.00 98.38 188 LYS A O 1
ATOM 1419 N N . PHE A 1 189 ? 5.568 12.085 -5.285 1.00 98.44 189 PHE A N 1
ATOM 1420 C CA . PHE A 1 189 ? 4.307 12.577 -4.750 1.00 98.44 189 PHE A CA 1
ATOM 1421 C C . PHE A 1 189 ? 4.459 14.002 -4.230 1.00 98.44 189 PHE A C 1
ATOM 1423 O O . PHE A 1 189 ? 5.468 14.356 -3.623 1.00 98.44 189 PHE A O 1
ATOM 1430 N N . MET A 1 190 ? 3.470 14.839 -4.523 1.00 98.12 190 MET A N 1
ATOM 1431 C CA . MET A 1 190 ? 3.474 16.272 -4.249 1.00 98.12 190 MET A CA 1
ATOM 1432 C C . MET A 1 190 ? 2.110 16.661 -3.661 1.00 98.12 190 MET A C 1
ATOM 1434 O O . MET A 1 190 ? 1.167 16.920 -4.431 1.00 98.12 190 MET A O 1
ATOM 1438 N N . PRO A 1 191 ? 1.989 16.659 -2.321 1.00 96.81 191 PRO A N 1
ATOM 1439 C CA . PRO A 1 191 ? 0.853 17.241 -1.617 1.00 96.81 191 PRO A CA 1
ATOM 1440 C C . PRO A 1 191 ? 0.580 18.680 -2.051 1.00 96.81 191 PRO A C 1
ATOM 1442 O O . PRO A 1 191 ? 1.485 19.435 -2.408 1.00 96.81 191 PRO A O 1
ATOM 1445 N N . ASN A 1 192 ? -0.689 19.060 -2.040 1.00 95.31 192 ASN A N 1
ATOM 1446 C CA . ASN A 1 192 ? -1.152 20.427 -2.205 1.00 95.31 192 ASN A CA 1
ATOM 1447 C C . ASN A 1 192 ? -2.517 20.600 -1.517 1.00 95.31 192 ASN A C 1
ATOM 1449 O O . ASN A 1 192 ? -3.115 19.644 -1.030 1.00 95.31 192 ASN A O 1
ATOM 1453 N N . ALA A 1 193 ? -3.052 21.822 -1.538 1.00 94.69 193 ALA A N 1
ATOM 1454 C CA . ALA A 1 193 ? -4.315 22.160 -0.877 1.00 94.69 193 ALA A CA 1
ATOM 1455 C C . ALA A 1 193 ? -5.546 21.348 -1.347 1.00 94.69 193 ALA A C 1
ATOM 1457 O O . ALA A 1 193 ? -6.566 21.350 -0.665 1.00 94.69 193 ALA A O 1
ATOM 1458 N N . LYS A 1 194 ? -5.488 20.685 -2.509 1.00 94.19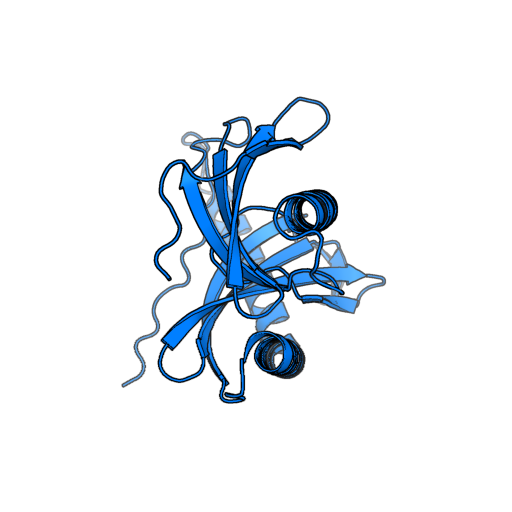 194 LYS A N 1
ATOM 1459 C CA . LYS A 1 194 ? -6.574 19.852 -3.059 1.00 94.19 194 LYS A CA 1
ATOM 1460 C C . LYS A 1 194 ? -6.341 18.347 -2.870 1.00 94.19 194 LYS A C 1
ATOM 1462 O O . LYS A 1 194 ? -7.154 17.560 -3.345 1.00 94.19 194 LYS A O 1
ATOM 1467 N N . GLY A 1 195 ? -5.242 17.949 -2.231 1.00 93.25 195 GLY A N 1
ATOM 1468 C CA . GLY A 1 195 ? -4.804 16.559 -2.099 1.00 93.25 195 GLY A CA 1
ATOM 1469 C C . GLY A 1 195 ? -3.432 16.329 -2.730 1.00 93.25 195 GLY A C 1
ATOM 1470 O O . GLY A 1 195 ? -2.655 17.261 -2.923 1.00 93.25 195 GLY A O 1
ATOM 1471 N N . THR A 1 196 ? -3.122 15.084 -3.078 1.00 96.44 196 THR A N 1
ATOM 1472 C CA . THR A 1 196 ? -1.794 14.706 -3.582 1.00 96.44 196 THR A CA 1
ATOM 1473 C C . THR A 1 196 ? -1.808 14.507 -5.091 1.00 96.44 196 THR A C 1
ATOM 1475 O O . THR A 1 196 ? -2.634 13.779 -5.630 1.00 96.44 196 THR A O 1
ATOM 1478 N N . THR A 1 197 ? -0.852 15.126 -5.783 1.00 97.62 197 THR A N 1
ATOM 1479 C CA . THR A 1 197 ? -0.548 14.819 -7.194 1.00 97.62 197 THR A CA 1
ATOM 1480 C C . THR A 1 197 ? 0.739 14.011 -7.286 1.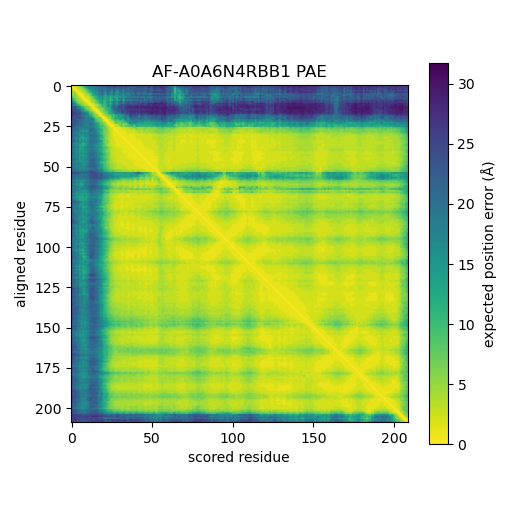00 97.62 197 THR A C 1
ATOM 1482 O O . THR A 1 197 ? 1.535 14.017 -6.349 1.00 97.62 197 THR A O 1
ATOM 1485 N N . PHE A 1 198 ? 0.989 13.334 -8.407 1.00 98.12 198 PHE A N 1
ATOM 1486 C CA . PHE A 1 198 ? 2.238 12.599 -8.597 1.00 98.12 198 PHE A CA 1
ATOM 1487 C C . PHE A 1 198 ? 2.806 12.744 -10.008 1.00 98.12 198 PHE A C 1
ATOM 1489 O O . PHE A 1 198 ? 2.114 13.112 -10.958 1.00 98.12 198 PHE A O 1
ATOM 1496 N N . ARG A 1 199 ? 4.105 12.468 -10.135 1.00 97.38 199 ARG A N 1
ATOM 1497 C CA . ARG A 1 199 ? 4.819 12.331 -11.409 1.00 97.38 199 ARG A CA 1
ATOM 1498 C C . ARG A 1 199 ? 5.618 11.044 -11.402 1.00 97.38 199 ARG A C 1
ATOM 1500 O O . ARG A 1 199 ? 6.188 10.690 -10.374 1.00 97.38 199 ARG A O 1
ATOM 1507 N N . MET A 1 200 ? 5.693 10.394 -12.556 1.00 96.00 200 MET A N 1
ATOM 1508 C CA . MET A 1 200 ? 6.457 9.163 -12.728 1.00 96.00 200 MET A CA 1
ATOM 1509 C C . MET A 1 200 ? 7.649 9.384 -13.652 1.00 96.00 200 MET A C 1
ATOM 1511 O O . MET A 1 200 ? 7.578 10.163 -14.604 1.00 96.00 200 MET A O 1
ATOM 1515 N N . SER A 1 201 ? 8.748 8.703 -13.358 1.00 94.50 201 SER A N 1
ATOM 1516 C CA . SER A 1 201 ? 9.943 8.685 -14.193 1.00 94.50 201 SER A CA 1
ATOM 1517 C C . SER A 1 201 ? 10.657 7.346 -14.081 1.00 94.50 201 SER A C 1
ATOM 1519 O O . SER A 1 201 ? 10.562 6.668 -13.059 1.00 94.50 201 SER A O 1
ATOM 1521 N N . LEU A 1 202 ? 11.458 7.005 -15.086 1.00 90.69 202 LEU A N 1
ATOM 1522 C CA . LEU A 1 202 ? 12.312 5.824 -15.017 1.00 90.69 202 LEU A CA 1
ATOM 1523 C C . LEU A 1 202 ? 13.433 6.004 -13.976 1.00 90.69 202 LEU A C 1
ATOM 1525 O O . LEU A 1 202 ? 13.972 7.108 -13.835 1.00 90.69 202 LEU A O 1
ATOM 1529 N N . PRO A 1 203 ? 13.823 4.937 -13.259 1.00 87.62 203 PRO A N 1
ATOM 1530 C CA . PRO A 1 203 ? 15.005 4.965 -12.412 1.00 87.62 203 PRO A CA 1
ATOM 1531 C C . PRO A 1 203 ? 16.268 5.187 -13.257 1.00 87.62 203 PRO A C 1
ATOM 1533 O O . PRO A 1 203 ? 16.417 4.625 -14.339 1.00 87.62 203 PRO A O 1
ATOM 1536 N N . LYS A 1 204 ? 17.197 6.016 -12.758 1.00 79.00 204 LYS A N 1
ATOM 1537 C CA . LYS A 1 204 ? 18.464 6.322 -13.455 1.00 79.00 204 LYS A CA 1
ATOM 1538 C C . LYS A 1 204 ? 19.405 5.117 -13.553 1.00 79.00 204 LYS A C 1
ATOM 1540 O O . LYS A 1 204 ? 20.207 5.051 -14.476 1.00 79.00 204 LYS A O 1
ATOM 1545 N N . ALA A 1 205 ? 19.331 4.200 -12.591 1.00 69.50 205 ALA A N 1
ATOM 1546 C CA . ALA A 1 205 ? 20.063 2.944 -12.616 1.00 69.50 205 ALA A CA 1
ATOM 1547 C C . ALA A 1 205 ? 19.154 1.843 -13.163 1.00 69.50 205 ALA A C 1
ATOM 1549 O O . ALA A 1 205 ? 17.995 1.734 -12.757 1.00 69.50 205 ALA A O 1
ATOM 1550 N N . THR A 1 206 ? 19.688 1.018 -14.063 1.00 57.78 206 THR A N 1
ATOM 1551 C CA . THR A 1 206 ? 19.026 -0.211 -14.498 1.00 57.78 206 THR A CA 1
ATOM 1552 C C . THR A 1 206 ? 18.731 -1.053 -13.261 1.00 57.78 206 THR A C 1
ATOM 1554 O O . THR A 1 206 ? 19.635 -1.301 -12.462 1.00 57.78 206 THR A O 1
ATOM 1557 N N . LEU A 1 207 ? 17.480 -1.481 -13.089 1.00 61.94 207 LEU A N 1
ATOM 1558 C CA . LEU A 1 207 ? 17.150 -2.482 -12.077 1.00 61.94 207 LEU A CA 1
ATOM 1559 C C . LEU A 1 207 ? 18.032 -3.703 -12.351 1.00 61.94 207 LEU A C 1
ATOM 1561 O O . LEU A 1 207 ? 18.125 -4.147 -13.501 1.00 61.94 207 LEU A O 1
ATOM 1565 N N . ALA A 1 208 ? 18.744 -4.178 -11.329 1.00 49.16 208 ALA A N 1
ATOM 1566 C CA . ALA A 1 208 ? 19.527 -5.399 -11.451 1.00 49.16 208 ALA A CA 1
ATOM 1567 C C . ALA A 1 208 ? 18.593 -6.530 -11.914 1.00 49.16 208 ALA A C 1
ATOM 1569 O O . ALA A 1 208 ? 17.471 -6.631 -11.420 1.00 49.16 208 ALA A O 1
ATOM 1570 N N . LYS A 1 209 ? 19.038 -7.289 -12.921 1.00 42.44 209 LYS A N 1
ATOM 1571 C CA . LYS A 1 209 ? 18.300 -8.430 -13.474 1.00 42.44 209 LYS A CA 1
ATOM 1572 C C . LYS A 1 209 ? 18.172 -9.558 -12.461 1.00 42.44 209 LYS A C 1
ATOM 1574 O O . LYS A 1 209 ? 19.156 -9.767 -11.718 1.00 42.44 209 LYS A O 1
#

Solvent-accessible surface area (backbone atoms only — not comparable to full-atom values): 12309 Å² total; per-residue (Å²): 136,87,79,87,74,80,76,68,72,86,77,89,86,83,79,99,79,65,80,72,58,60,59,56,52,55,50,54,51,54,52,49,52,52,54,51,61,76,40,46,68,62,52,49,52,52,53,51,53,52,39,56,77,67,29,91,88,45,77,53,72,45,82,73,44,77,59,40,64,49,78,80,36,76,78,38,72,55,98,91,36,51,62,34,30,29,33,38,41,30,30,36,27,38,48,72,90,35,84,45,41,38,31,35,39,40,35,43,51,96,56,37,81,45,76,42,86,46,73,26,32,63,65,87,70,54,75,70,57,45,52,59,49,48,58,52,47,40,56,52,48,41,70,76,37,75,89,54,83,82,74,58,47,66,66,36,27,40,66,76,38,80,51,92,49,89,68,40,59,28,30,31,41,38,34,23,39,47,88,94,38,81,46,60,36,34,39,40,39,41,44,52,101,92,47,74,46,74,48,77,43,73,58,92,62,79,75,82,128

Nearest PDB structures (foldseek):
  4qan-assembly2_B  TM=3.081E-01  e=2.156E-02  Mediterraneibacter gnavus ATCC 29149
  6l4j-assembly2_B  TM=4.524E-01  e=4.865E+00  Dioscoreophyllum cumminsii
  5o7s-assembly1_B  TM=3.814E-01  e=3.925E+00  Dioscoreophyllum cumminsii

Mean predicted aligned error: 7.35 Å

Foldseek 3Di:
DDDPDDQDADDADDDDDDPPVVVVVVVQVVLVVVVCVVCVVVVVVQVLVLCVVQPPPFSDKDFDAFRHKAWPAGFDDDPNFTPWTKIKTWTFMCRPNDTWIWIWIWTQDPRDTDIDGDATEDDPDDPVVRVVVQVVQQVVVCVVCVPFDDGWRWHYKAWPADASDPQGKTWIWTWTDTPNDIFIWIWIWGADPVGIDIDIDGDPDDDDD

Secondary structure (DSSP, 8-state):
---------------S--SSHHHHHHHHHHHHHHHHHHTHHHHHHHHHHHHHHH-TT---EEEEEEEEEEEEEEEEEETTEEEEEEEEEEEEEEETTEEEEEEEEEEEETTEEEEEEE-SBS----HHHHHHHHHHHHHHHHHH-TT--SPPEEEEEEEEE--SSTT--EEEEEEEEETTEEEEEEEEEEEETTEEEEEEE--SSPPP-

pLDDT: mean 86.96, std 17.6, range [28.8, 98.44]

Organism: Blastochloris viridis (NCBI:txid1079)